Protein AF-A0A6A6Y765-F1 (afdb_monomer_lite)

Structure (mmCIF, N/CA/C/O backbone):
data_AF-A0A6A6Y765-F1
#
_entry.id   AF-A0A6A6Y765-F1
#
loop_
_atom_site.group_PDB
_atom_site.id
_atom_site.type_symbol
_atom_site.label_atom_id
_atom_site.label_alt_id
_atom_site.label_comp_id
_atom_site.label_asym_id
_atom_site.label_entity_id
_atom_site.label_seq_id
_atom_site.pdbx_PDB_ins_code
_atom_site.Cartn_x
_atom_site.Cartn_y
_atom_site.Cartn_z
_atom_site.occupancy
_atom_site.B_iso_or_equiv
_atom_site.auth_seq_id
_atom_site.auth_comp_id
_atom_site.auth_asym_id
_atom_site.auth_atom_id
_atom_site.pdbx_PDB_model_num
ATOM 1 N N . MET A 1 1 ? -29.714 5.482 -16.036 1.00 55.66 1 MET A N 1
ATOM 2 C CA . MET A 1 1 ? -29.963 4.355 -15.110 1.00 55.66 1 MET A CA 1
ATOM 3 C C . MET A 1 1 ? -29.401 4.748 -13.754 1.00 55.66 1 MET A C 1
ATOM 5 O O . MET A 1 1 ? -28.259 5.189 -13.716 1.00 55.66 1 MET A O 1
ATOM 9 N N . ALA A 1 2 ? -30.199 4.713 -12.684 1.00 65.38 2 ALA A N 1
ATOM 10 C CA . ALA A 1 2 ? -29.704 5.035 -11.344 1.00 65.38 2 ALA A CA 1
ATOM 11 C C . ALA A 1 2 ? -28.727 3.939 -10.884 1.00 65.38 2 ALA A C 1
ATOM 13 O O . ALA A 1 2 ? -28.991 2.761 -11.116 1.00 65.38 2 ALA A O 1
ATOM 14 N N . SER A 1 3 ? -27.595 4.318 -10.280 1.00 81.06 3 SER A N 1
ATOM 15 C CA . SER A 1 3 ? -26.629 3.347 -9.748 1.00 81.06 3 SER A CA 1
ATOM 16 C C . SER A 1 3 ? -27.311 2.473 -8.682 1.00 81.06 3 SER A C 1
ATOM 18 O O . SER A 1 3 ? -27.893 3.043 -7.754 1.00 81.06 3 SER A O 1
ATOM 20 N N . PRO A 1 4 ? -27.236 1.128 -8.766 1.00 85.25 4 PRO A N 1
ATOM 21 C CA . PRO A 1 4 ? -27.840 0.224 -7.782 1.00 85.25 4 PRO A CA 1
ATOM 22 C C . PRO A 1 4 ? -27.397 0.530 -6.348 1.00 85.25 4 PRO A C 1
ATOM 24 O O . PRO A 1 4 ? -28.205 0.472 -5.428 1.00 85.25 4 PRO A O 1
ATOM 27 N N . LEU A 1 5 ? -26.141 0.957 -6.176 1.00 86.62 5 LEU A N 1
ATOM 28 C CA . LEU A 1 5 ? -25.572 1.350 -4.886 1.00 86.62 5 LEU A CA 1
ATOM 29 C C . LEU A 1 5 ? -26.326 2.531 -4.253 1.00 86.62 5 LEU A C 1
ATOM 31 O O . LEU A 1 5 ? -26.510 2.567 -3.044 1.00 86.62 5 LEU A O 1
ATOM 35 N N . LEU A 1 6 ? -26.815 3.482 -5.056 1.00 87.94 6 LEU A N 1
ATOM 36 C CA . LEU A 1 6 ? -27.536 4.666 -4.567 1.00 87.94 6 LEU A CA 1
ATOM 37 C C . LEU A 1 6 ? -28.998 4.390 -4.205 1.00 87.94 6 LEU A C 1
ATOM 39 O O . LEU A 1 6 ? -29.617 5.219 -3.533 1.00 87.94 6 LEU A O 1
ATOM 43 N N . ALA A 1 7 ? -29.544 3.261 -4.658 1.00 90.94 7 ALA A N 1
ATOM 44 C CA . ALA A 1 7 ? -30.884 2.809 -4.303 1.00 90.94 7 ALA A CA 1
ATOM 45 C C . ALA A 1 7 ? -30.918 2.075 -2.951 1.00 90.94 7 ALA A C 1
ATOM 47 O O . ALA A 1 7 ? -31.997 1.885 -2.395 1.00 90.94 7 ALA A O 1
ATOM 48 N N . LEU A 1 8 ? -29.757 1.682 -2.415 1.00 91.38 8 LEU A N 1
ATOM 49 C CA . LEU A 1 8 ? -29.659 1.022 -1.117 1.00 91.38 8 LEU A CA 1
ATOM 50 C C . LEU A 1 8 ? -29.952 1.997 0.038 1.00 91.38 8 LEU A C 1
ATOM 52 O O . LEU A 1 8 ? -29.666 3.195 -0.090 1.00 91.38 8 LEU A O 1
ATOM 56 N N . PRO A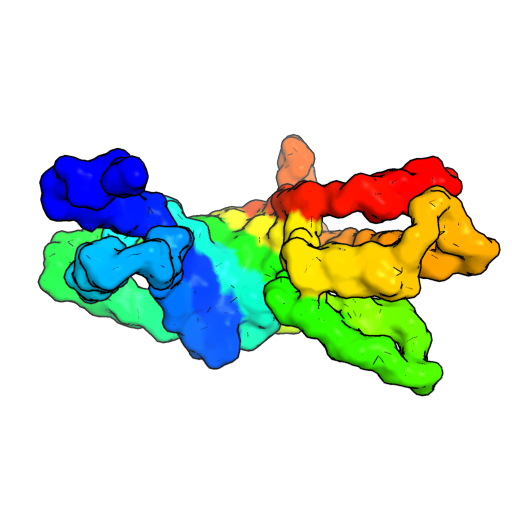 1 9 ? -30.460 1.500 1.183 1.00 93.75 9 PRO A N 1
ATOM 57 C CA . PRO A 1 9 ? -30.538 2.261 2.432 1.00 93.75 9 PRO A CA 1
ATOM 58 C C . PRO A 1 9 ? -29.176 2.824 2.855 1.00 93.75 9 PRO A C 1
ATOM 60 O O . PRO A 1 9 ? -28.133 2.295 2.466 1.00 93.75 9 PRO A O 1
ATOM 63 N N . ALA A 1 10 ? -29.175 3.923 3.615 1.00 88.25 10 ALA A N 1
ATOM 64 C CA . ALA A 1 10 ? -27.936 4.608 3.996 1.00 88.25 10 ALA A CA 1
ATOM 65 C C . ALA A 1 10 ? -27.009 3.705 4.806 1.00 88.25 10 ALA A C 1
ATOM 67 O O . ALA A 1 10 ? -25.824 3.629 4.512 1.00 88.25 10 ALA A O 1
ATOM 68 N N . GLU A 1 11 ? -27.589 2.934 5.712 1.00 89.75 11 GLU A N 1
ATOM 69 C CA . GLU A 1 11 ? -26.924 1.984 6.591 1.00 89.75 11 GLU A CA 1
ATOM 70 C C . GLU A 1 11 ? -26.137 0.945 5.780 1.00 89.75 11 GLU A C 1
ATOM 72 O O . GLU A 1 11 ? -24.964 0.693 6.041 1.00 89.75 11 GLU A O 1
ATOM 77 N N . ILE A 1 12 ? -26.749 0.406 4.719 1.00 92.50 12 ILE A N 1
ATOM 78 C CA . ILE A 1 12 ? -26.101 -0.577 3.842 1.00 92.50 12 ILE A CA 1
ATOM 79 C C . ILE A 1 12 ? -24.986 0.073 3.018 1.00 92.50 12 ILE A C 1
ATOM 81 O O . ILE A 1 12 ? -23.921 -0.518 2.850 1.00 92.50 12 ILE A O 1
ATOM 85 N N . ARG A 1 13 ? -25.188 1.300 2.513 1.00 90.12 13 ARG A N 1
ATOM 86 C CA . ARG A 1 13 ? -24.127 2.020 1.784 1.00 90.12 13 ARG A CA 1
ATOM 87 C C . ARG A 1 13 ? -22.930 2.297 2.687 1.00 90.12 13 ARG A C 1
ATOM 89 O O . ARG A 1 13 ? -21.802 2.074 2.265 1.00 90.12 13 ARG A O 1
ATOM 96 N N . GLN A 1 14 ? -23.179 2.748 3.912 1.00 88.94 14 GLN A N 1
ATOM 97 C CA . GLN A 1 14 ? -22.153 3.026 4.910 1.00 88.94 14 GLN A CA 1
ATOM 98 C C . GLN A 1 14 ? -21.388 1.758 5.303 1.00 88.94 14 GLN A C 1
ATOM 100 O O . GLN A 1 14 ? -20.165 1.803 5.387 1.00 88.94 14 GLN A O 1
ATOM 105 N N . GLN A 1 15 ? -22.072 0.618 5.448 1.00 89.19 15 GLN A N 1
ATOM 106 C CA . GLN A 1 15 ? -21.416 -0.671 5.679 1.00 89.19 15 GLN A CA 1
ATOM 107 C C . GLN A 1 15 ? -20.504 -1.068 4.507 1.00 89.19 15 GLN A C 1
ATOM 109 O O . GLN A 1 15 ? -19.343 -1.404 4.721 1.00 89.19 15 GLN A O 1
ATOM 114 N N . ILE A 1 16 ? -20.986 -0.959 3.264 1.00 90.62 16 ILE A N 1
ATOM 115 C CA . ILE A 1 16 ? -20.153 -1.218 2.078 1.00 90.62 16 ILE A CA 1
ATOM 116 C C . ILE A 1 16 ? -18.943 -0.275 2.067 1.00 90.62 16 ILE A C 1
ATOM 118 O O . ILE A 1 16 ? -17.823 -0.699 1.807 1.00 90.62 16 ILE A O 1
ATOM 122 N N . ILE A 1 17 ? -19.144 1.007 2.380 1.00 90.75 17 ILE A N 1
ATOM 123 C CA . ILE A 1 17 ? -18.057 1.986 2.457 1.00 90.75 17 ILE A CA 1
ATOM 124 C C . ILE A 1 17 ? -17.023 1.574 3.514 1.00 90.75 17 ILE A C 1
ATOM 126 O O . ILE A 1 17 ? -15.839 1.537 3.176 1.00 90.75 17 ILE A O 1
ATOM 130 N N . CYS A 1 18 ? -17.447 1.202 4.731 1.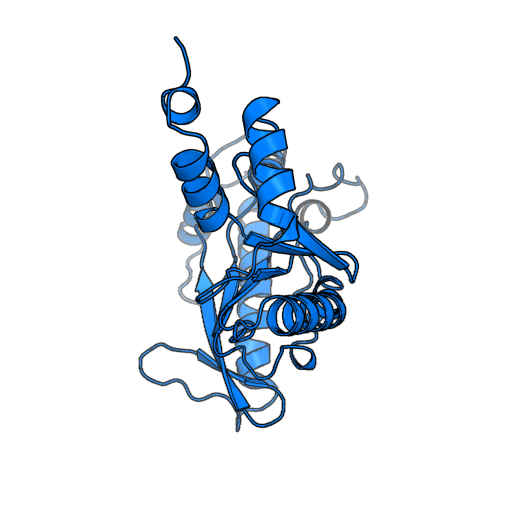00 89.00 18 CYS A N 1
ATOM 131 C CA . CYS A 1 18 ? -16.571 0.697 5.798 1.00 89.00 18 CYS A CA 1
ATOM 132 C C . CYS A 1 18 ? -15.664 -0.440 5.320 1.00 89.00 18 CYS A C 1
ATOM 134 O O . CYS A 1 18 ? -14.477 -0.452 5.641 1.00 89.00 18 CYS A O 1
ATOM 136 N N . GLU A 1 19 ? -16.231 -1.392 4.576 1.00 89.25 19 GLU A N 1
ATOM 137 C CA . GLU A 1 19 ? -15.539 -2.586 4.077 1.00 89.25 19 GLU A CA 1
ATOM 138 C C . GLU A 1 19 ? -14.587 -2.276 2.910 1.00 89.25 19 GLU A C 1
ATOM 140 O O . GLU A 1 19 ? -13.702 -3.069 2.600 1.00 89.25 19 GLU A O 1
ATOM 145 N N . THR A 1 20 ? -14.743 -1.115 2.268 1.00 92.00 20 THR A N 1
ATOM 146 C CA . THR A 1 20 ? -13.897 -0.678 1.142 1.00 92.00 20 THR A CA 1
ATOM 147 C C . THR A 1 20 ? -12.793 0.294 1.538 1.00 92.00 20 THR A C 1
ATOM 149 O O . THR A 1 20 ? -12.037 0.728 0.666 1.00 92.00 20 THR A O 1
ATOM 152 N N . PHE A 1 21 ? -12.709 0.687 2.810 1.00 94.06 21 PHE A N 1
ATOM 153 C CA . PHE A 1 21 ? -11.658 1.592 3.248 1.00 94.06 21 PHE A CA 1
ATOM 154 C C . PHE A 1 21 ? -10.292 0.911 3.255 1.00 94.06 21 PHE A C 1
ATOM 156 O O . PHE A 1 21 ? -10.122 -0.200 3.752 1.00 94.06 21 PHE A O 1
ATOM 163 N N . HIS A 1 22 ? -9.296 1.642 2.770 1.00 94.19 22 HIS A N 1
ATOM 164 C CA . HIS A 1 22 ? -7.891 1.274 2.861 1.00 94.19 22 HIS A CA 1
ATOM 165 C C . HIS A 1 22 ? -7.068 2.460 3.354 1.00 94.19 22 HIS A C 1
ATOM 167 O O . HIS A 1 22 ? -7.493 3.618 3.278 1.00 94.19 22 HIS A O 1
ATOM 173 N N . VAL A 1 23 ? -5.884 2.175 3.891 1.00 96.88 23 VAL A N 1
ATOM 174 C CA . VAL A 1 23 ? -4.976 3.210 4.390 1.00 96.88 23 VAL A CA 1
ATOM 175 C C . VAL A 1 23 ? -3.819 3.369 3.421 1.00 96.88 23 VAL A C 1
ATOM 177 O O . VAL A 1 23 ? -3.194 2.395 3.011 1.00 96.88 23 VAL A O 1
ATOM 180 N N . GLU A 1 24 ? -3.509 4.611 3.074 1.00 96.62 24 GLU A N 1
ATOM 181 C CA . GLU A 1 24 ? -2.331 4.960 2.291 1.00 96.62 24 GLU A CA 1
ATOM 182 C C . GLU A 1 24 ? -1.375 5.786 3.140 1.00 96.62 24 GLU A C 1
ATOM 184 O O . GLU A 1 24 ? -1.781 6.780 3.747 1.00 96.62 24 GLU A O 1
ATOM 189 N N . LEU A 1 25 ? -0.109 5.379 3.166 1.00 96.88 25 LEU A N 1
ATOM 190 C CA . LEU A 1 25 ? 0.972 6.103 3.816 1.00 96.88 25 LEU A CA 1
ATOM 191 C C . LEU A 1 25 ? 1.850 6.771 2.760 1.00 96.88 25 LEU A C 1
ATOM 193 O O . LEU A 1 25 ? 2.367 6.098 1.866 1.00 96.88 25 LEU A O 1
ATOM 197 N N . MET A 1 26 ? 2.000 8.087 2.863 1.00 94.44 26 MET A N 1
ATOM 198 C CA . MET A 1 26 ? 2.767 8.925 1.934 1.00 94.44 26 MET A CA 1
ATOM 199 C C . MET A 1 26 ? 3.250 10.177 2.656 1.00 94.44 26 MET A C 1
ATOM 201 O O . MET A 1 26 ? 2.560 10.638 3.564 1.00 94.44 26 MET A O 1
ATOM 205 N N . ASP A 1 27 ? 4.394 10.736 2.265 1.00 92.50 27 ASP A N 1
ATOM 206 C CA . ASP A 1 27 ? 4.900 12.020 2.786 1.00 92.50 27 ASP A CA 1
ATOM 207 C C . ASP A 1 27 ? 4.877 12.128 4.330 1.00 92.50 27 ASP A C 1
ATOM 209 O O . ASP A 1 27 ? 4.469 13.144 4.902 1.00 92.50 27 ASP A O 1
ATOM 213 N N . SER A 1 28 ? 5.254 11.054 5.031 1.00 95.00 28 SER A N 1
ATOM 214 C CA . SER A 1 28 ? 5.226 10.967 6.503 1.00 95.00 28 SER A CA 1
ATOM 215 C C . SER A 1 28 ? 3.845 11.161 7.152 1.00 95.00 28 SER A C 1
ATOM 217 O O . SER A 1 28 ? 3.742 11.417 8.353 1.00 95.00 28 SER A O 1
ATOM 219 N N . THR A 1 29 ? 2.768 11.034 6.381 1.00 96.00 29 THR A N 1
ATOM 220 C CA . THR A 1 29 ? 1.382 11.105 6.845 1.00 96.00 29 THR A CA 1
ATOM 221 C C . THR A 1 29 ? 0.593 9.872 6.402 1.00 96.00 29 THR A C 1
ATOM 223 O O . THR A 1 29 ? 1.102 8.998 5.697 1.00 96.00 29 THR A O 1
ATOM 226 N N . TYR A 1 30 ? -0.662 9.788 6.837 1.00 96.69 30 TYR A N 1
ATOM 227 C CA . TYR A 1 30 ? -1.581 8.735 6.437 1.00 96.69 30 TYR A CA 1
ATOM 228 C C . TYR A 1 30 ? -2.896 9.322 5.930 1.00 96.69 30 TYR A C 1
ATOM 230 O O . TYR A 1 30 ? -3.326 10.409 6.325 1.00 96.69 30 TYR A O 1
ATOM 238 N N . ARG A 1 31 ? -3.561 8.585 5.043 1.00 96.06 31 ARG A N 1
ATOM 239 C CA . ARG A 1 31 ? -4.899 8.913 4.548 1.00 96.06 31 ARG A CA 1
ATOM 240 C C . ARG A 1 31 ? -5.751 7.657 4.513 1.00 96.06 31 ARG A C 1
ATOM 242 O O . ARG A 1 31 ? -5.296 6.612 4.067 1.00 96.06 31 ARG A O 1
ATOM 249 N N . VAL A 1 32 ? -7.001 7.783 4.949 1.00 95.62 32 VAL A N 1
ATOM 250 C CA . VAL A 1 32 ? -8.031 6.764 4.721 1.00 95.62 32 VAL A CA 1
ATOM 251 C C . VAL A 1 32 ? -8.690 7.073 3.385 1.00 95.62 32 VAL A C 1
ATOM 253 O O . VAL A 1 32 ? -9.160 8.195 3.179 1.00 95.62 32 VAL A O 1
ATOM 256 N N . GLN A 1 33 ? -8.691 6.107 2.478 1.00 94.69 33 GLN A N 1
ATOM 257 C CA . GLN A 1 33 ? -9.248 6.233 1.136 1.00 94.69 33 GLN A CA 1
ATOM 258 C C . GLN A 1 33 ? -10.347 5.198 0.926 1.00 94.69 33 GLN A C 1
ATOM 260 O O . GLN A 1 33 ? -10.333 4.139 1.541 1.00 94.69 33 GLN A O 1
ATOM 265 N N . SER A 1 34 ? -11.285 5.508 0.031 1.00 93.06 34 SER A N 1
ATOM 266 C CA . SER A 1 34 ? -12.268 4.556 -0.488 1.00 93.06 34 SER A CA 1
ATOM 267 C C . SER A 1 34 ? -12.270 4.636 -2.014 1.00 93.06 34 SER A C 1
ATOM 269 O O . SER A 1 34 ? -12.232 5.746 -2.556 1.00 93.06 34 SER A O 1
ATOM 271 N N . PRO A 1 35 ? -12.391 3.503 -2.729 1.00 91.12 35 PRO A N 1
ATOM 272 C CA . PRO A 1 35 ? -12.585 3.499 -4.179 1.00 91.12 35 PRO A CA 1
ATOM 273 C C . PRO A 1 35 ? -13.910 4.151 -4.607 1.00 91.12 35 PRO A C 1
ATOM 275 O O . PRO A 1 35 ? -14.100 4.439 -5.786 1.00 91.12 35 PRO A O 1
ATOM 278 N N . LEU A 1 36 ? -14.833 4.390 -3.668 1.00 91.00 36 LEU A N 1
ATOM 279 C CA . LEU A 1 36 ? -16.122 5.030 -3.929 1.00 91.00 36 LEU A CA 1
ATOM 280 C C . LEU A 1 36 ? -16.054 6.564 -3.906 1.00 91.00 36 LEU A C 1
ATOM 282 O O . LEU A 1 36 ? -17.034 7.236 -4.251 1.00 91.00 36 LEU A O 1
ATOM 286 N N . ARG A 1 37 ? -14.904 7.123 -3.515 1.00 91.06 37 ARG A N 1
ATOM 287 C CA . ARG A 1 37 ? -14.686 8.564 -3.434 1.00 91.06 37 ARG A CA 1
ATOM 288 C C . ARG A 1 37 ? -14.810 9.223 -4.806 1.00 91.06 37 ARG A C 1
ATOM 290 O O . ARG A 1 37 ? -14.314 8.709 -5.805 1.00 91.06 37 ARG A O 1
ATOM 297 N N . GLY A 1 38 ? -15.476 10.374 -4.865 1.00 89.81 38 GLY A N 1
ATOM 298 C CA . GLY A 1 38 ? -15.642 11.138 -6.105 1.00 89.81 38 GLY A CA 1
ATOM 299 C C . GLY A 1 38 ? -16.644 10.559 -7.114 1.00 89.81 38 GLY A C 1
ATOM 300 O O . GLY A 1 38 ? -16.918 11.217 -8.115 1.00 89.81 38 GLY A O 1
ATOM 301 N N . ILE A 1 39 ? -17.251 9.389 -6.859 1.00 90.19 39 ILE A N 1
ATOM 302 C CA . ILE A 1 39 ? -18.280 8.817 -7.747 1.00 90.19 39 ILE A CA 1
ATOM 303 C C . ILE A 1 39 ? -19.532 9.702 -7.768 1.00 90.19 39 ILE A C 1
ATOM 305 O O . ILE A 1 39 ? -20.079 9.997 -8.831 1.00 90.19 39 ILE A O 1
ATOM 309 N N . CYS A 1 40 ? -20.020 10.121 -6.597 1.00 92.25 40 CYS A N 1
ATOM 310 C CA . CYS A 1 40 ? -21.108 11.091 -6.494 1.00 92.25 40 CYS A CA 1
ATOM 311 C C . CYS A 1 40 ? -21.154 11.752 -5.110 1.00 92.25 40 CYS A C 1
ATOM 313 O O . CYS A 1 40 ? -20.661 11.200 -4.128 1.00 92.25 40 CYS A O 1
ATOM 315 N N . LYS A 1 41 ? -21.833 12.904 -5.018 1.00 93.50 41 LYS A N 1
ATOM 316 C CA . LYS A 1 41 ? -21.950 13.687 -3.774 1.00 93.50 41 LYS A CA 1
ATOM 317 C C . LYS A 1 41 ? -22.546 12.901 -2.604 1.00 93.50 41 LYS A C 1
ATOM 319 O O . LYS A 1 41 ? -22.113 13.092 -1.479 1.00 93.50 41 LYS A O 1
ATOM 324 N N . ARG A 1 42 ? -23.525 12.028 -2.868 1.00 91.88 42 ARG A N 1
ATOM 325 C CA . ARG A 1 42 ? -24.188 11.242 -1.816 1.00 91.88 42 ARG A CA 1
ATOM 326 C C . ARG A 1 42 ? -23.223 10.257 -1.155 1.00 91.88 42 ARG A C 1
ATOM 328 O O . ARG A 1 42 ? -23.172 10.208 0.063 1.00 91.88 42 ARG A O 1
ATOM 335 N N . LEU A 1 43 ? -22.440 9.532 -1.956 1.00 92.25 43 LEU A N 1
ATOM 336 C CA . LEU A 1 43 ? -21.422 8.617 -1.435 1.00 92.25 43 LEU A CA 1
ATOM 337 C C . LEU A 1 43 ? -20.293 9.371 -0.739 1.00 92.25 43 LEU A C 1
ATOM 339 O O . LEU A 1 43 ? -19.796 8.884 0.260 1.00 92.25 43 LEU A O 1
ATOM 343 N N . GLU A 1 44 ? -19.922 10.564 -1.211 1.00 93.56 44 GLU A N 1
ATOM 344 C CA . GLU A 1 44 ? -18.927 11.390 -0.514 1.00 93.56 44 GLU A CA 1
ATOM 345 C C . GLU A 1 44 ? -19.412 11.786 0.891 1.00 93.56 44 GLU A C 1
ATOM 347 O O . GLU A 1 44 ? -18.648 11.717 1.847 1.00 93.56 44 GLU A O 1
ATOM 352 N N . SER A 1 45 ? -20.694 12.146 1.037 1.00 92.44 45 SER A N 1
ATOM 353 C CA . SER A 1 45 ? -21.287 12.407 2.354 1.00 92.44 45 SER A CA 1
ATOM 354 C C . SER A 1 45 ? -21.288 11.162 3.241 1.00 92.44 45 SER A C 1
ATOM 356 O O . SER A 1 45 ? -20.865 11.254 4.389 1.00 92.44 45 SER A O 1
ATOM 358 N N . ASP A 1 46 ? -21.696 10.008 2.700 1.00 92.88 46 ASP A N 1
ATOM 359 C CA . ASP A 1 46 ? -21.662 8.740 3.438 1.00 92.88 46 ASP A CA 1
ATOM 360 C C . ASP A 1 46 ? -20.210 8.381 3.851 1.00 92.88 46 ASP A C 1
ATOM 362 O O . ASP A 1 46 ? -19.971 7.931 4.968 1.00 92.88 46 ASP A O 1
ATOM 366 N N . ILE A 1 47 ? -19.217 8.628 2.983 1.00 95.12 47 ILE A N 1
ATOM 367 C CA . ILE A 1 47 ? -17.789 8.407 3.263 1.00 95.12 47 ILE A CA 1
ATOM 368 C C . ILE A 1 47 ? -17.310 9.274 4.421 1.00 95.12 47 ILE A C 1
ATOM 370 O O . ILE A 1 47 ? -16.680 8.753 5.338 1.00 95.12 47 ILE A O 1
ATOM 374 N N . GLU A 1 48 ? -17.577 10.578 4.394 1.00 94.25 48 GLU A N 1
ATOM 375 C CA . GLU A 1 48 ? -17.098 11.488 5.439 1.00 94.25 48 GLU A CA 1
ATOM 376 C C . GLU A 1 48 ? -17.756 11.200 6.797 1.00 94.25 48 GLU A C 1
ATOM 378 O O . GLU A 1 48 ? -17.081 11.248 7.829 1.00 94.25 48 GLU A O 1
ATOM 383 N N . GLU A 1 49 ? -19.035 10.815 6.801 1.00 92.88 49 GLU A N 1
ATOM 384 C CA . GLU A 1 49 ? -19.742 10.390 8.012 1.00 92.88 49 GLU A CA 1
ATOM 385 C C . GLU A 1 49 ? -19.063 9.169 8.649 1.00 92.88 49 GLU A C 1
ATOM 387 O O . GLU A 1 49 ? -18.644 9.205 9.813 1.00 92.88 49 GLU A O 1
ATOM 392 N N . VAL A 1 50 ? -18.864 8.113 7.859 1.00 93.94 50 VAL A N 1
ATOM 393 C CA . VAL A 1 50 ? -18.287 6.852 8.333 1.00 93.94 50 VAL A CA 1
ATOM 394 C C . VAL A 1 50 ? -16.813 7.009 8.694 1.00 93.94 50 VAL A C 1
ATOM 396 O O . VAL A 1 50 ? -16.361 6.498 9.717 1.00 93.94 50 VAL A O 1
ATOM 399 N N . ARG A 1 51 ? -16.036 7.750 7.901 1.00 94.12 51 ARG A N 1
ATOM 400 C CA . ARG A 1 51 ? -14.585 7.905 8.082 1.00 94.12 51 ARG A CA 1
ATOM 401 C C . ARG A 1 51 ? -14.213 8.447 9.461 1.00 94.12 51 ARG A C 1
ATOM 403 O O . ARG A 1 51 ? -13.145 8.110 9.975 1.00 94.12 51 ARG A O 1
ATOM 410 N N . SER A 1 52 ? -15.048 9.291 10.065 1.00 90.06 52 SER A N 1
ATOM 411 C CA . SER A 1 52 ? -14.785 9.881 11.386 1.00 90.06 52 SER A CA 1
ATOM 412 C C . SER A 1 52 ? -14.821 8.854 12.527 1.00 90.06 52 SER A C 1
ATOM 414 O O . SER A 1 52 ? -14.030 8.945 13.466 1.00 90.06 52 SER A O 1
ATOM 416 N N . SER A 1 53 ? -15.686 7.846 12.409 1.00 90.56 53 SER A N 1
ATOM 417 C CA . SER A 1 53 ? -15.910 6.799 13.410 1.00 90.56 53 SER A CA 1
ATOM 418 C C . SER A 1 53 ? -15.324 5.447 13.005 1.00 90.56 53 SER A C 1
ATOM 420 O O . SER A 1 53 ? -15.299 4.516 13.813 1.00 90.56 53 SER A O 1
ATOM 422 N N . TRP A 1 54 ? -14.824 5.329 11.775 1.00 94.44 54 TRP A N 1
ATOM 423 C CA . TRP A 1 54 ? -14.232 4.101 11.278 1.00 94.44 54 TRP A CA 1
ATOM 424 C C . TRP A 1 54 ? -13.034 3.688 12.132 1.00 94.44 54 TRP A C 1
ATOM 426 O O . TRP A 1 54 ? -12.100 4.465 12.367 1.00 94.44 54 TRP A O 1
ATOM 436 N N . LEU A 1 55 ? -13.113 2.444 12.593 1.00 93.44 55 LEU A N 1
ATOM 437 C CA . LEU A 1 55 ? -12.047 1.689 13.220 1.00 93.44 55 LEU A CA 1
ATOM 438 C C . LEU A 1 55 ? -12.139 0.280 12.630 1.00 93.44 55 LEU A C 1
ATOM 440 O O . LEU A 1 55 ? -13.226 -0.301 12.651 1.00 93.44 55 LEU A O 1
ATOM 444 N N . PRO A 1 56 ? -11.050 -0.258 12.085 1.00 90.06 56 PRO A N 1
ATOM 445 C CA . PRO A 1 56 ? -11.068 -1.561 11.458 1.00 90.06 56 PRO A CA 1
ATOM 446 C C . PRO A 1 56 ? -11.205 -2.662 12.507 1.00 90.06 56 PRO A C 1
ATOM 448 O O . PRO A 1 56 ? -10.511 -2.656 13.525 1.00 90.06 56 PRO A O 1
ATOM 451 N N . GLU A 1 57 ? -12.090 -3.617 12.236 1.00 82.62 57 GLU A N 1
ATOM 452 C CA . GLU A 1 57 ? -12.348 -4.760 13.120 1.00 82.62 57 GLU A CA 1
ATOM 453 C C . GLU A 1 57 ? -11.401 -5.944 12.854 1.00 82.62 57 GLU A C 1
ATOM 455 O O . GLU A 1 57 ? -11.313 -6.862 13.667 1.00 82.62 57 GLU A O 1
ATOM 460 N N . GLY A 1 58 ? -10.654 -5.912 11.746 1.00 80.69 58 GLY A N 1
ATOM 461 C CA . GLY A 1 58 ? -9.721 -6.962 11.340 1.00 80.69 58 GLY A CA 1
ATOM 462 C C . GLY A 1 58 ? -8.447 -6.415 10.699 1.00 80.69 58 GLY A C 1
ATOM 463 O O . GLY A 1 58 ? -8.037 -5.281 10.956 1.00 80.69 58 GLY A O 1
ATOM 464 N N . THR A 1 59 ? -7.817 -7.238 9.861 1.00 78.56 59 THR A N 1
ATOM 465 C CA . THR A 1 59 ? -6.626 -6.866 9.091 1.00 78.56 59 THR A CA 1
ATOM 466 C C . THR A 1 59 ? -6.943 -5.682 8.182 1.00 78.56 59 THR A C 1
ATOM 468 O O . THR A 1 59 ? -7.846 -5.763 7.350 1.00 78.56 59 THR A O 1
ATOM 471 N N . ILE A 1 60 ? -6.193 -4.588 8.322 1.00 85.00 60 ILE A N 1
ATOM 472 C CA . ILE A 1 60 ? -6.232 -3.497 7.348 1.00 85.00 60 ILE A CA 1
ATOM 473 C C . ILE A 1 60 ? -5.153 -3.657 6.299 1.00 85.00 60 ILE A C 1
ATOM 475 O O . ILE A 1 60 ? -4.009 -3.967 6.620 1.00 85.00 60 ILE A O 1
ATOM 479 N N . ASP A 1 61 ? -5.531 -3.376 5.057 1.00 82.44 61 ASP A N 1
ATOM 480 C CA . ASP A 1 61 ? -4.591 -3.177 3.965 1.00 82.44 61 ASP A CA 1
ATOM 481 C C . ASP A 1 61 ? -3.996 -1.766 4.086 1.00 82.44 61 ASP A C 1
ATOM 483 O O . ASP A 1 61 ? -4.682 -0.755 3.876 1.00 82.44 61 ASP A O 1
ATOM 487 N N . VAL A 1 62 ? -2.727 -1.699 4.496 1.00 95.50 62 VAL A N 1
ATOM 488 C CA . VAL A 1 62 ? -1.954 -0.454 4.559 1.00 95.50 62 VAL A CA 1
ATOM 489 C C . VAL A 1 62 ? -0.977 -0.424 3.397 1.00 95.50 62 VAL A C 1
ATOM 491 O O . VAL A 1 62 ? -0.037 -1.209 3.352 1.00 95.50 62 VAL A O 1
ATOM 494 N N . SER A 1 63 ? -1.153 0.522 2.480 1.00 95.56 63 SER A N 1
ATOM 495 C CA . SER A 1 63 ? -0.268 0.711 1.334 1.00 95.56 63 SER A CA 1
ATOM 496 C C . SER A 1 63 ? 0.712 1.855 1.582 1.00 95.56 63 SER A C 1
ATOM 498 O O . SER A 1 63 ? 0.307 3.008 1.708 1.00 95.56 63 SER A O 1
ATOM 500 N N . VAL A 1 64 ? 2.008 1.555 1.601 1.00 95.62 64 VAL A N 1
ATOM 501 C CA . VAL A 1 64 ? 3.085 2.546 1.678 1.00 95.62 64 VAL A CA 1
ATOM 502 C C . VAL A 1 64 ? 3.474 2.956 0.263 1.00 95.62 64 VAL A C 1
ATOM 504 O O . VAL A 1 64 ? 4.028 2.162 -0.501 1.00 95.62 64 VAL A O 1
ATOM 507 N N . LYS A 1 65 ? 3.127 4.190 -0.103 1.00 92.94 65 LYS A N 1
ATOM 508 C CA . LYS A 1 65 ? 3.211 4.712 -1.475 1.00 92.94 65 LYS A CA 1
ATOM 509 C C . LYS A 1 65 ? 4.591 5.233 -1.837 1.00 92.94 65 LYS A C 1
ATOM 511 O O . LYS A 1 65 ? 4.964 5.194 -3.004 1.00 92.94 65 LYS A O 1
ATOM 516 N N . ASP A 1 66 ? 5.346 5.690 -0.848 1.00 90.44 66 ASP A N 1
ATOM 517 C CA . ASP A 1 66 ? 6.698 6.210 -1.017 1.00 90.44 66 ASP A CA 1
ATOM 518 C C . ASP A 1 66 ? 7.583 5.856 0.182 1.00 90.44 66 ASP A C 1
ATOM 520 O O . ASP A 1 66 ? 7.104 5.360 1.203 1.00 90.44 66 ASP A O 1
ATOM 524 N N . THR A 1 67 ? 8.884 6.110 0.070 1.00 88.06 67 THR A N 1
ATOM 525 C CA . THR A 1 67 ? 9.867 5.747 1.101 1.00 88.06 67 THR A CA 1
ATOM 526 C C . THR A 1 67 ? 9.661 6.502 2.419 1.00 88.06 67 THR A C 1
ATOM 528 O O . THR A 1 67 ? 10.004 5.987 3.479 1.00 88.06 67 THR A O 1
ATOM 531 N N . TYR A 1 68 ? 9.065 7.698 2.382 1.00 91.56 68 TYR A N 1
ATOM 532 C CA . TYR A 1 68 ? 8.717 8.481 3.571 1.00 91.56 68 TYR A CA 1
ATOM 533 C C . TYR A 1 68 ? 7.393 8.033 4.203 1.00 91.56 68 TYR A C 1
ATOM 535 O O . TYR A 1 68 ? 7.122 8.344 5.361 1.00 91.56 68 TYR A O 1
ATOM 543 N N . GLY A 1 69 ? 6.575 7.260 3.490 1.00 93.75 69 GLY A N 1
ATOM 544 C CA . GLY A 1 69 ? 5.323 6.717 3.999 1.00 93.75 69 GLY A CA 1
ATOM 545 C C . GLY A 1 69 ? 5.503 5.889 5.275 1.00 93.75 69 GLY A C 1
ATOM 546 O O . GLY A 1 69 ? 4.613 5.880 6.117 1.00 93.75 69 GLY A O 1
ATOM 547 N N . MET A 1 70 ? 6.667 5.274 5.505 1.00 94.69 70 MET A N 1
ATOM 548 C CA . MET A 1 70 ? 6.937 4.534 6.749 1.00 94.69 70 MET A CA 1
ATOM 549 C C . MET A 1 70 ? 6.765 5.402 8.004 1.00 94.69 70 MET A C 1
ATOM 551 O O . MET A 1 70 ? 6.222 4.943 9.006 1.00 94.69 70 MET A O 1
ATOM 555 N N . TYR A 1 71 ? 7.117 6.689 7.940 1.00 95.19 71 TYR A N 1
ATOM 556 C CA . TYR A 1 71 ? 6.911 7.615 9.057 1.00 95.19 71 TYR A CA 1
ATOM 557 C C . TYR A 1 71 ? 5.422 7.862 9.358 1.00 95.19 71 TYR A C 1
ATOM 559 O O . TYR A 1 71 ? 5.076 8.269 10.467 1.00 95.19 71 TYR A O 1
ATOM 567 N N . GLY A 1 72 ? 4.530 7.575 8.404 1.00 96.19 72 GLY A N 1
ATOM 568 C CA . GLY A 1 72 ? 3.080 7.674 8.553 1.00 96.19 72 GLY A CA 1
ATOM 569 C C . GLY A 1 72 ? 2.469 6.640 9.507 1.00 96.19 72 GLY A C 1
ATOM 570 O O . GLY A 1 72 ? 1.337 6.838 9.949 1.00 96.19 72 GLY A O 1
ATOM 571 N N . PHE A 1 73 ? 3.199 5.582 9.890 1.00 96.12 73 PHE A N 1
ATOM 572 C CA . PHE A 1 73 ? 2.721 4.622 10.893 1.00 96.12 73 PHE A CA 1
ATOM 573 C C . PHE A 1 73 ? 2.518 5.260 12.269 1.00 96.12 73 PHE A C 1
ATOM 575 O O . PHE A 1 73 ? 1.537 4.944 12.936 1.00 96.12 73 PHE A O 1
ATOM 582 N N . VAL A 1 74 ? 3.385 6.193 12.675 1.00 95.19 74 VAL A N 1
ATOM 583 C CA . VAL A 1 74 ? 3.295 6.859 13.985 1.00 95.19 74 VAL A CA 1
ATOM 584 C C . VAL A 1 74 ? 1.982 7.643 14.148 1.00 95.19 74 VAL A C 1
ATOM 586 O O . VAL A 1 74 ? 1.247 7.372 15.102 1.00 95.19 74 VAL A O 1
ATOM 589 N N . PRO A 1 75 ? 1.630 8.596 13.257 1.00 96.62 75 PRO A N 1
ATOM 590 C CA . PRO A 1 75 ? 0.350 9.289 13.364 1.00 96.62 75 PRO A CA 1
ATOM 591 C C . PRO A 1 75 ? -0.845 8.346 13.166 1.00 96.62 75 PRO A C 1
ATOM 593 O O . PRO A 1 75 ? -1.841 8.506 13.866 1.00 96.62 75 PRO A O 1
ATOM 596 N N . LEU A 1 76 ? -0.743 7.338 12.286 1.00 96.12 76 LEU A N 1
ATOM 597 C CA . LEU A 1 76 ? -1.800 6.338 12.101 1.00 96.12 76 LEU A CA 1
ATOM 598 C C . LEU A 1 76 ? -2.112 5.600 13.409 1.00 96.12 76 LEU A C 1
ATOM 600 O O . LEU A 1 76 ? -3.277 5.506 13.796 1.00 96.12 76 LEU A O 1
ATOM 604 N N . GLN A 1 77 ? -1.077 5.091 14.086 1.00 95.31 77 GLN A N 1
ATOM 605 C CA . GLN A 1 77 ? -1.226 4.352 15.337 1.00 95.31 77 GLN A CA 1
ATOM 606 C C . GLN A 1 77 ? -1.887 5.195 16.410 1.00 95.31 77 GLN A C 1
ATOM 608 O O . GLN A 1 77 ? -2.919 4.805 16.954 1.00 95.31 77 GLN A O 1
ATOM 613 N N . ARG A 1 78 ? -1.343 6.389 16.639 1.00 96.25 78 ARG A N 1
ATOM 614 C CA . ARG A 1 78 ? -1.877 7.325 17.623 1.00 96.25 78 ARG A CA 1
ATOM 615 C C . ARG A 1 78 ? -3.358 7.626 17.380 1.00 96.25 78 ARG A C 1
ATOM 617 O O . ARG A 1 78 ? -4.148 7.617 18.324 1.00 96.25 78 ARG A O 1
ATOM 624 N N . ASP A 1 79 ? -3.741 7.898 16.136 1.00 96.06 79 ASP A N 1
ATOM 625 C CA . ASP A 1 79 ? -5.116 8.280 15.819 1.00 96.06 79 ASP A CA 1
ATOM 626 C C . ASP A 1 79 ? -6.091 7.103 15.977 1.00 96.06 79 ASP A C 1
ATOM 628 O O . ASP A 1 79 ? -7.210 7.290 16.463 1.00 96.06 79 ASP A O 1
ATOM 632 N N . PHE A 1 80 ? -5.684 5.882 15.621 1.00 95.75 80 PHE A N 1
ATOM 633 C CA . PHE A 1 80 ? -6.542 4.699 15.731 1.00 95.75 80 PHE A CA 1
ATOM 634 C C . PHE A 1 80 ? -6.637 4.187 17.173 1.00 95.75 80 PHE A C 1
ATOM 636 O O . PHE A 1 80 ? -7.725 3.800 17.599 1.00 95.75 80 PHE A O 1
ATOM 643 N N . GLU A 1 81 ? -5.565 4.266 17.963 1.00 95.56 81 GLU A N 1
ATOM 644 C CA . GLU A 1 81 ? -5.588 3.993 19.409 1.00 95.56 81 GLU A CA 1
ATOM 645 C C . GLU A 1 81 ? -6.508 4.962 20.154 1.00 95.56 81 GLU A C 1
ATOM 647 O O . GLU A 1 81 ? -7.318 4.547 20.992 1.00 95.56 81 GLU A O 1
ATOM 652 N N . LEU A 1 82 ? -6.434 6.253 19.816 1.00 96.25 82 LEU A N 1
ATOM 653 C CA . LEU A 1 82 ? -7.320 7.261 20.387 1.00 96.25 82 LEU A CA 1
ATOM 654 C C . LEU A 1 82 ? -8.782 6.962 20.034 1.00 96.25 82 LEU A C 1
ATOM 656 O O . LEU A 1 82 ? -9.637 6.948 20.917 1.00 96.25 82 LEU A O 1
ATOM 660 N N . ARG A 1 83 ? -9.078 6.654 18.766 1.00 95.38 83 ARG A N 1
ATOM 661 C CA . ARG A 1 83 ? -10.434 6.276 18.325 1.00 95.38 83 ARG A CA 1
ATOM 662 C C . ARG A 1 83 ? -10.947 5.012 19.007 1.00 95.38 83 ARG A C 1
ATOM 664 O O . ARG A 1 83 ? -12.118 4.958 19.388 1.00 95.38 83 ARG A O 1
ATOM 671 N N . ALA A 1 84 ? -10.097 4.003 19.163 1.00 95.56 84 ALA A N 1
ATOM 672 C CA . ALA A 1 84 ? -10.424 2.773 19.873 1.00 95.56 84 ALA A CA 1
ATOM 673 C C . ALA A 1 84 ? -10.827 3.084 21.319 1.00 95.56 84 ALA A C 1
ATOM 675 O O . ALA A 1 84 ? -11.931 2.740 21.743 1.00 95.56 84 ALA A O 1
ATOM 676 N N . THR A 1 85 ? -10.000 3.874 22.008 1.00 96.31 85 THR A N 1
ATOM 677 C CA . THR A 1 85 ? -10.244 4.336 23.379 1.00 96.31 85 THR A CA 1
ATOM 678 C C . THR A 1 85 ? -11.555 5.114 23.493 1.00 96.31 85 THR A C 1
ATOM 680 O O . THR A 1 85 ? -12.397 4.783 24.324 1.00 96.31 85 THR A O 1
ATOM 683 N N . CYS A 1 86 ? -11.777 6.111 22.631 1.00 96.12 86 CYS A N 1
ATOM 684 C CA . CYS A 1 86 ? -12.987 6.936 22.658 1.00 96.12 86 CYS A CA 1
ATOM 685 C C . CYS A 1 86 ? -14.267 6.151 22.340 1.00 96.12 86 CYS A C 1
ATOM 687 O O . CYS A 1 86 ? -15.329 6.496 22.848 1.00 96.12 86 CYS A O 1
ATOM 689 N N . SER A 1 87 ? -14.183 5.113 21.503 1.00 95.31 87 SER A N 1
ATOM 690 C CA . SER A 1 87 ? -15.340 4.285 21.136 1.00 95.31 87 SER A CA 1
ATOM 691 C C . SER A 1 87 ? -15.539 3.059 22.032 1.00 95.31 87 SER A C 1
ATOM 693 O O . SER A 1 87 ? -16.490 2.312 21.821 1.00 95.31 87 SER A O 1
ATOM 695 N N . GLY A 1 88 ? -14.656 2.824 23.010 1.00 95.75 88 GLY A N 1
ATOM 696 C CA . GLY A 1 88 ? -14.679 1.614 23.838 1.00 95.75 88 GLY A CA 1
ATOM 697 C C . GLY A 1 88 ? -14.420 0.322 23.051 1.00 95.75 88 GLY A C 1
ATOM 698 O O . GLY A 1 88 ? -14.728 -0.765 23.538 1.00 95.75 88 GLY A O 1
ATOM 699 N N . ARG A 1 89 ? -13.877 0.422 21.832 1.00 94.31 89 ARG A N 1
ATOM 700 C CA . ARG A 1 89 ? -13.521 -0.721 20.983 1.00 94.31 89 ARG A CA 1
ATOM 701 C C . ARG A 1 89 ? -12.039 -1.042 21.126 1.00 94.31 89 ARG A C 1
ATOM 703 O O . ARG A 1 89 ? -11.238 -0.197 21.513 1.00 94.31 89 ARG A O 1
ATOM 710 N N . LYS A 1 90 ? -11.657 -2.270 20.776 1.00 92.50 90 LYS A N 1
ATOM 711 C CA . LYS A 1 90 ? -10.251 -2.675 20.687 1.00 92.50 90 LYS A CA 1
ATOM 712 C C . LYS A 1 90 ? -9.754 -2.481 19.258 1.00 92.50 90 LYS A C 1
ATOM 714 O O . LYS A 1 90 ? -10.422 -2.906 18.323 1.00 92.50 90 LYS A O 1
ATOM 719 N N . TRP A 1 91 ? -8.568 -1.901 19.102 1.00 93.50 91 TRP A N 1
ATOM 720 C CA . TRP A 1 91 ? -7.847 -1.898 17.832 1.00 93.50 91 TRP A CA 1
ATOM 721 C C . TRP A 1 91 ? -6.734 -2.944 17.865 1.00 93.50 91 TRP A C 1
ATOM 723 O O . TRP A 1 91 ? -5.987 -3.024 18.838 1.00 93.50 91 TRP A O 1
ATOM 733 N N . LEU A 1 92 ? -6.656 -3.776 16.825 1.00 92.56 92 LEU A N 1
ATOM 734 C CA . LEU A 1 92 ? -5.688 -4.877 16.739 1.00 92.56 92 LEU A CA 1
ATOM 735 C C . LEU A 1 92 ? -4.344 -4.459 16.121 1.00 92.56 92 LEU A C 1
ATOM 737 O O . LEU A 1 92 ? -3.427 -5.273 16.064 1.00 92.56 92 LEU A O 1
ATOM 741 N N . GLY A 1 93 ? -4.213 -3.203 15.686 1.00 93.81 93 GLY A N 1
ATOM 742 C CA . GLY A 1 93 ? -3.024 -2.705 14.999 1.00 93.81 93 GLY A CA 1
ATOM 743 C C . GLY A 1 93 ? -3.038 -2.984 13.495 1.00 93.81 93 GLY A C 1
ATOM 744 O O . GLY A 1 93 ? -4.095 -3.174 12.890 1.00 93.81 93 GLY A O 1
ATOM 745 N N . VAL A 1 94 ? -1.851 -2.972 12.887 1.00 95.06 94 VAL A N 1
ATOM 746 C CA . VAL A 1 94 ? -1.645 -3.235 11.456 1.00 95.06 94 VAL A CA 1
ATOM 747 C C . VAL A 1 94 ? -1.029 -4.613 11.313 1.00 95.06 94 VAL A C 1
ATOM 749 O O . VAL A 1 94 ? 0.050 -4.829 11.840 1.00 95.06 94 VAL A O 1
ATOM 752 N N . GLN A 1 95 ? -1.679 -5.525 10.593 1.00 94.12 95 GLN A N 1
ATOM 753 C CA . GLN A 1 95 ? -1.185 -6.899 10.422 1.00 94.12 95 GLN A CA 1
ATOM 754 C C . GLN A 1 95 ? -0.470 -7.118 9.085 1.00 94.12 95 GLN A C 1
ATOM 756 O O . GLN A 1 95 ? 0.524 -7.842 9.031 1.00 94.12 95 GLN A O 1
ATOM 761 N N . GLU A 1 96 ? -0.951 -6.475 8.018 1.00 95.00 96 GLU A N 1
ATOM 762 C CA . GLU A 1 96 ? -0.382 -6.565 6.674 1.00 95.00 96 GLU A CA 1
ATOM 763 C C . GLU A 1 96 ? -0.008 -5.169 6.168 1.00 95.00 96 GLU A C 1
ATOM 765 O O . GLU A 1 96 ? -0.788 -4.221 6.264 1.00 95.00 96 GLU A O 1
ATOM 770 N N . VAL A 1 97 ? 1.200 -5.048 5.620 1.00 95.88 97 VAL A N 1
ATOM 771 C CA . VAL A 1 97 ? 1.693 -3.819 4.994 1.00 95.88 97 VAL A CA 1
ATOM 772 C C . VAL A 1 97 ? 2.088 -4.109 3.559 1.00 95.88 97 VAL A C 1
ATOM 774 O O . VAL A 1 97 ? 2.852 -5.030 3.294 1.00 95.88 97 VAL A O 1
ATOM 777 N N . ARG A 1 98 ? 1.620 -3.288 2.626 1.00 95.50 98 ARG A N 1
ATOM 778 C CA . ARG A 1 98 ? 1.966 -3.350 1.211 1.00 95.50 98 ARG A CA 1
ATOM 779 C C . ARG A 1 98 ? 2.928 -2.226 0.845 1.00 95.50 98 ARG A C 1
ATOM 781 O O . ARG A 1 98 ? 2.539 -1.061 0.845 1.00 95.50 98 ARG A O 1
ATOM 788 N N . LEU A 1 99 ? 4.159 -2.559 0.481 1.00 93.81 99 LEU A N 1
ATOM 789 C CA . LEU A 1 99 ? 5.149 -1.608 -0.027 1.00 93.81 99 LEU A CA 1
ATOM 790 C C . LEU A 1 99 ? 5.037 -1.535 -1.550 1.00 93.81 99 LEU A C 1
ATOM 792 O O . LEU A 1 99 ? 5.192 -2.553 -2.224 1.00 93.81 99 LEU A O 1
ATOM 796 N N . GLN A 1 100 ? 4.760 -0.357 -2.106 1.00 91.31 100 GLN A N 1
ATOM 797 C CA . GLN A 1 100 ? 4.672 -0.209 -3.558 1.00 91.31 100 GLN A CA 1
ATOM 798 C C . GLN A 1 100 ? 6.061 -0.106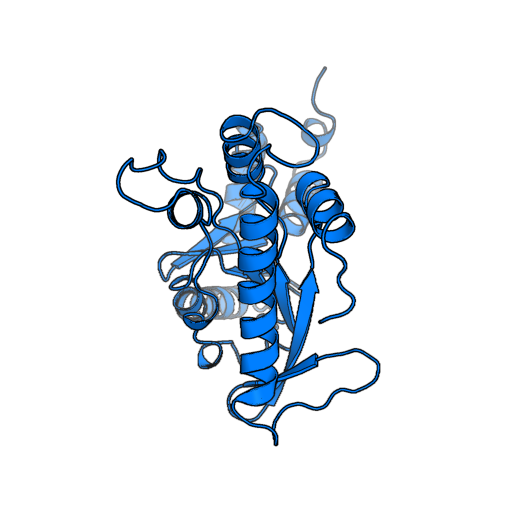 -4.189 1.00 91.31 100 GLN A C 1
ATOM 800 O O . GLN A 1 100 ? 6.834 0.792 -3.862 1.00 91.31 100 GLN A O 1
ATOM 805 N N . CYS A 1 101 ? 6.370 -0.977 -5.153 1.00 88.31 101 CYS A N 1
ATOM 806 C CA . CYS A 1 101 ? 7.586 -0.835 -5.954 1.00 88.31 101 CYS A CA 1
ATOM 807 C C . CYS A 1 101 ? 7.520 0.378 -6.873 1.00 88.31 101 CYS A C 1
ATOM 809 O O . CYS A 1 101 ? 8.512 1.073 -7.053 1.00 88.31 101 CYS A O 1
ATOM 811 N N . TYR A 1 102 ? 6.359 0.624 -7.466 1.00 86.38 102 TYR A N 1
ATOM 812 C CA . TYR A 1 102 ? 6.174 1.640 -8.488 1.00 86.38 102 TYR A CA 1
ATOM 813 C C . TYR A 1 102 ? 5.365 2.811 -7.944 1.00 86.38 102 TYR A C 1
ATOM 815 O O . TYR A 1 102 ? 4.393 2.621 -7.215 1.00 86.38 102 TYR A O 1
ATOM 823 N N . LEU A 1 103 ? 5.757 4.022 -8.326 1.00 83.50 103 LEU A N 1
ATOM 824 C CA . LEU A 1 103 ? 5.052 5.242 -7.946 1.00 83.50 103 LEU A CA 1
ATOM 825 C C . LEU A 1 103 ? 3.848 5.461 -8.879 1.00 83.50 103 LEU A C 1
ATOM 827 O O . LEU A 1 103 ? 3.973 5.314 -10.091 1.00 83.50 103 LEU A O 1
ATOM 831 N N . ASP A 1 104 ? 2.697 5.889 -8.348 1.00 81.56 104 ASP A N 1
ATOM 832 C CA . ASP A 1 104 ? 1.461 6.120 -9.136 1.00 81.56 104 ASP A CA 1
ATOM 833 C C . ASP A 1 104 ? 1.495 7.382 -10.036 1.00 81.56 104 ASP A C 1
ATOM 835 O O . ASP A 1 104 ? 0.497 7.778 -10.651 1.00 81.56 104 ASP A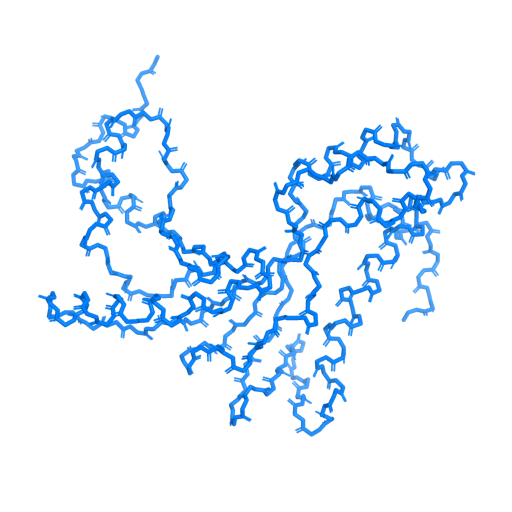 O 1
ATOM 839 N N . ASN A 1 105 ? 2.648 8.041 -10.154 1.00 77.19 105 ASN A N 1
ATOM 840 C CA . ASN A 1 105 ? 2.800 9.172 -11.065 1.00 77.19 105 ASN A CA 1
ATOM 841 C C . ASN A 1 105 ? 3.315 8.704 -12.425 1.00 77.19 105 ASN A C 1
ATOM 843 O O . ASN A 1 105 ? 4.047 7.721 -12.542 1.00 77.19 105 ASN A O 1
ATOM 847 N N . ALA A 1 106 ? 2.951 9.448 -13.469 1.00 70.44 106 ALA A N 1
ATOM 848 C CA . ALA A 1 106 ? 3.611 9.280 -14.752 1.00 70.44 106 ALA A CA 1
ATOM 849 C C . ALA A 1 106 ? 5.114 9.564 -14.574 1.00 70.44 106 ALA A C 1
ATOM 851 O O . ALA A 1 106 ? 5.462 10.523 -13.873 1.00 70.44 106 ALA A O 1
ATOM 852 N N . PRO A 1 107 ? 6.000 8.763 -15.189 1.00 72.00 107 PRO A N 1
ATOM 853 C CA . PRO A 1 107 ? 7.415 9.080 -15.196 1.00 72.00 107 PRO A CA 1
ATOM 854 C C . PRO A 1 107 ? 7.612 10.484 -15.788 1.00 72.00 107 PRO A C 1
ATOM 856 O O . PRO A 1 107 ? 6.842 10.900 -16.664 1.00 72.00 107 PRO A O 1
ATOM 859 N N . PRO A 1 108 ? 8.625 11.236 -15.327 1.00 69.00 108 PRO A N 1
ATOM 860 C CA . PRO A 1 108 ? 8.956 12.507 -15.948 1.00 69.00 108 PRO A CA 1
ATOM 861 C C . PRO A 1 108 ? 9.242 12.294 -17.439 1.00 69.00 108 PRO A C 1
ATOM 863 O O . PRO A 1 108 ? 9.718 11.231 -17.848 1.00 69.00 108 PRO A O 1
ATOM 866 N N . ALA A 1 109 ? 8.971 13.320 -18.252 1.00 64.12 109 ALA A N 1
ATOM 867 C CA . ALA A 1 109 ? 9.329 13.287 -19.665 1.00 64.12 109 ALA A CA 1
ATOM 868 C C . ALA A 1 109 ? 10.809 12.885 -19.808 1.00 64.12 109 ALA A C 1
ATOM 870 O O . ALA A 1 109 ? 11.641 13.355 -19.020 1.00 64.12 109 ALA A O 1
ATOM 871 N N . PRO A 1 110 ? 11.155 12.011 -20.769 1.00 59.28 110 PRO A N 1
ATOM 872 C CA . PRO A 1 110 ? 12.512 11.512 -20.898 1.00 59.28 110 PRO A CA 1
ATOM 873 C C . PRO A 1 110 ? 13.476 12.687 -21.079 1.00 59.28 110 PRO A C 1
ATOM 875 O O . PRO A 1 110 ? 13.449 13.383 -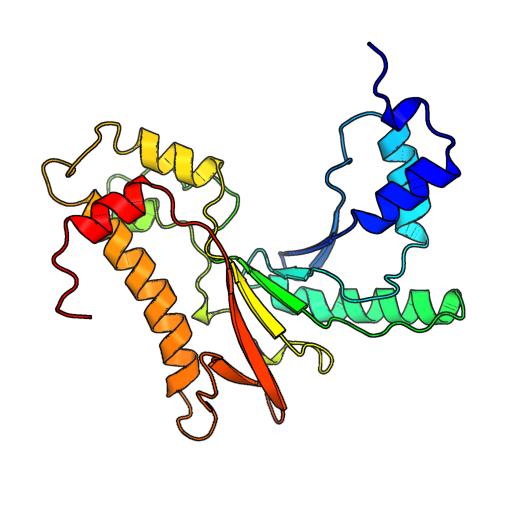22.092 1.00 59.28 110 PRO A O 1
ATOM 878 N N . MET A 1 111 ? 14.334 12.919 -20.085 1.00 53.84 111 MET A N 1
ATOM 879 C CA . MET A 1 111 ? 15.411 13.892 -20.205 1.00 53.84 111 MET A CA 1
ATOM 880 C C . MET A 1 111 ? 16.396 13.413 -21.284 1.00 53.84 111 MET A C 1
ATOM 882 O O . MET A 1 111 ? 16.897 12.293 -21.155 1.00 53.84 111 MET A O 1
ATOM 886 N N . PRO A 1 112 ? 16.733 14.237 -22.298 1.00 51.72 112 PRO A N 1
ATOM 887 C CA . PRO A 1 112 ? 17.611 13.847 -23.409 1.00 51.72 112 PRO A CA 1
ATOM 888 C C . PRO A 1 112 ? 19.003 13.365 -22.977 1.00 51.72 112 PRO A C 1
ATOM 890 O O . PRO A 1 112 ? 19.664 12.626 -23.699 1.00 51.72 112 PRO A O 1
ATOM 893 N N . THR A 1 113 ? 19.460 13.810 -21.805 1.00 52.19 113 THR A N 1
ATOM 894 C CA . THR A 1 113 ? 20.803 13.566 -21.264 1.00 52.19 113 THR A CA 1
ATOM 895 C C . THR A 1 113 ? 20.887 12.348 -20.350 1.00 52.19 113 THR A C 1
ATOM 897 O O . THR A 1 113 ? 21.981 11.847 -20.098 1.00 52.19 113 THR A O 1
ATOM 900 N N . LEU A 1 114 ? 19.755 11.859 -19.841 1.00 53.00 114 LEU A N 1
ATOM 901 C CA . LEU A 1 114 ? 19.720 10.669 -19.003 1.00 53.00 114 LEU A CA 1
ATOM 902 C C . LEU A 1 114 ? 19.406 9.461 -19.872 1.00 53.00 114 LEU A C 1
ATOM 904 O O . LEU A 1 114 ? 18.533 9.509 -20.737 1.00 53.00 114 LEU A O 1
ATOM 908 N N . SER A 1 115 ? 20.103 8.350 -19.618 1.00 59.88 115 SER A N 1
ATOM 909 C CA . SER A 1 115 ? 19.761 7.076 -20.246 1.00 59.88 115 SER A CA 1
ATOM 910 C C . SER A 1 115 ? 18.256 6.850 -20.079 1.00 59.88 115 SER A C 1
ATOM 912 O O . SER A 1 115 ? 17.777 6.929 -18.946 1.00 59.88 115 SER A O 1
ATOM 914 N N . ILE A 1 116 ? 17.532 6.572 -21.168 1.00 56.31 116 ILE A N 1
ATOM 915 C CA . ILE A 1 116 ? 16.068 6.373 -21.174 1.00 56.31 116 ILE A CA 1
ATOM 916 C C . ILE A 1 116 ? 15.633 5.452 -20.014 1.00 56.31 116 ILE A C 1
ATOM 918 O O . ILE A 1 116 ? 14.646 5.720 -19.341 1.00 56.31 116 ILE A O 1
ATOM 922 N N . PHE A 1 117 ? 16.464 4.460 -19.678 1.00 58.12 117 PHE A N 1
ATOM 923 C CA . PHE A 1 117 ? 16.335 3.590 -18.506 1.00 58.12 117 PHE A CA 1
ATOM 924 C C . PHE A 1 117 ? 16.060 4.309 -17.172 1.00 58.12 117 PHE A C 1
ATOM 926 O O . PHE A 1 117 ? 15.159 3.911 -16.443 1.00 58.12 117 PHE A O 1
ATOM 933 N N . ARG A 1 118 ? 16.806 5.372 -16.845 1.00 58.31 118 ARG A N 1
ATOM 934 C CA . ARG A 1 118 ? 16.671 6.108 -15.574 1.00 58.31 118 ARG A CA 1
ATOM 935 C C . ARG A 1 118 ? 15.430 6.993 -15.525 1.00 58.31 118 ARG A C 1
ATOM 937 O O . ARG A 1 118 ? 14.915 7.221 -14.441 1.00 58.31 118 ARG A O 1
ATOM 944 N N . ASN A 1 119 ? 14.959 7.483 -16.671 1.00 56.44 119 ASN A N 1
ATOM 945 C CA . ASN A 1 119 ? 13.778 8.347 -16.716 1.00 56.44 119 ASN A CA 1
ATOM 946 C C . ASN A 1 119 ? 12.478 7.554 -16.544 1.00 56.44 119 ASN A C 1
ATOM 948 O O . ASN A 1 119 ? 11.516 8.072 -15.990 1.00 56.44 119 ASN A O 1
ATOM 952 N N . VAL A 1 120 ? 12.452 6.302 -17.014 1.00 57.53 120 VAL A N 1
ATOM 953 C CA . VAL A 1 120 ? 11.221 5.505 -17.078 1.00 57.53 120 VAL A CA 1
ATOM 954 C C . VAL A 1 120 ? 11.052 4.571 -15.866 1.00 57.53 120 VAL A C 1
ATOM 956 O O . VAL A 1 120 ? 9.924 4.216 -15.511 1.00 57.53 120 VAL A O 1
ATOM 959 N N . MET A 1 121 ? 12.141 4.231 -15.159 1.00 64.56 121 MET A N 1
ATOM 960 C CA . MET A 1 121 ? 12.069 3.543 -13.860 1.00 64.56 121 MET A CA 1
ATOM 961 C C . MET A 1 121 ? 11.682 4.524 -12.747 1.00 64.56 121 MET A C 1
ATOM 963 O O . MET A 1 121 ? 12.480 4.862 -11.874 1.00 64.56 121 MET A O 1
ATOM 967 N N . TYR A 1 122 ? 10.440 4.994 -12.792 1.00 70.75 122 TYR A N 1
ATOM 968 C CA . TYR A 1 122 ? 9.838 5.767 -11.716 1.00 70.75 122 TYR A CA 1
ATOM 969 C C . TYR A 1 122 ? 9.340 4.798 -10.637 1.00 70.75 122 TYR A C 1
ATOM 971 O O . TYR A 1 122 ? 8.197 4.347 -10.640 1.00 70.75 122 TYR A O 1
ATOM 979 N N . GLN A 1 123 ? 10.269 4.373 -9.788 1.00 77.00 123 GLN A N 1
ATOM 980 C CA . GLN A 1 123 ? 10.064 3.357 -8.760 1.00 77.00 123 GLN A CA 1
ATOM 981 C C . GLN A 1 123 ? 10.521 3.891 -7.405 1.00 77.00 123 GLN A C 1
ATOM 983 O O . GLN A 1 123 ? 11.421 4.731 -7.333 1.00 77.00 123 GLN A O 1
ATOM 988 N N . ASN A 1 124 ? 9.938 3.371 -6.332 1.00 81.12 124 ASN A N 1
ATOM 989 C CA . ASN A 1 124 ? 10.491 3.555 -5.005 1.00 81.12 124 ASN A CA 1
ATOM 990 C C . ASN A 1 124 ? 11.848 2.866 -4.926 1.00 81.12 124 ASN A C 1
ATOM 992 O O . ASN A 1 124 ? 12.020 1.731 -5.387 1.00 81.12 124 ASN A O 1
ATOM 996 N N . ASN A 1 125 ? 12.821 3.544 -4.314 1.00 81.94 125 ASN A N 1
ATOM 997 C CA . ASN A 1 125 ? 14.006 2.832 -3.880 1.00 81.94 125 ASN A CA 1
ATOM 998 C C . ASN A 1 125 ? 13.612 2.002 -2.667 1.00 81.94 125 ASN A C 1
ATOM 1000 O O . ASN A 1 125 ? 13.501 2.529 -1.562 1.00 81.94 125 ASN A O 1
ATOM 1004 N N . LEU A 1 126 ? 13.377 0.716 -2.897 1.00 81.50 126 LEU A N 1
ATOM 1005 C CA . LEU A 1 126 ? 12.939 -0.178 -1.848 1.00 81.50 126 LEU A CA 1
ATOM 1006 C C . LEU A 1 126 ? 13.931 -0.170 -0.666 1.00 81.50 126 LEU A C 1
ATOM 1008 O O . LEU A 1 126 ? 13.493 -0.232 0.480 1.00 81.50 126 LEU A O 1
ATOM 1012 N N . ASP A 1 127 ? 15.241 0.007 -0.915 1.00 79.69 127 ASP A N 1
ATOM 1013 C CA . ASP A 1 127 ? 16.295 0.092 0.120 1.00 79.69 127 ASP A CA 1
ATOM 1014 C C . ASP A 1 127 ? 16.099 1.247 1.111 1.00 79.69 127 ASP A C 1
ATOM 1016 O O . ASP A 1 127 ? 16.720 1.266 2.172 1.00 79.69 127 ASP A O 1
ATOM 1020 N N . HIS A 1 128 ? 15.271 2.233 0.766 1.00 85.88 128 HIS A N 1
ATOM 1021 C CA . HIS A 1 128 ? 14.959 3.364 1.634 1.00 85.88 128 HIS A CA 1
ATOM 1022 C C . HIS A 1 128 ? 13.727 3.119 2.513 1.00 85.88 128 HIS A C 1
ATOM 1024 O O . HIS A 1 128 ? 13.412 3.968 3.345 1.00 85.88 128 HIS A O 1
ATOM 1030 N N . TYR A 1 129 ? 13.018 1.997 2.349 1.00 87.25 129 TYR A N 1
ATOM 1031 C CA . TYR A 1 129 ? 12.008 1.601 3.321 1.00 87.25 129 TYR A CA 1
ATOM 1032 C C . TYR A 1 129 ? 12.695 1.186 4.618 1.00 87.25 129 TYR A C 1
ATOM 1034 O O . TYR A 1 129 ? 13.279 0.107 4.724 1.00 87.25 129 TYR A O 1
ATOM 1042 N N . ASP A 1 130 ? 12.593 2.042 5.630 1.00 88.31 130 ASP A N 1
ATOM 1043 C CA . ASP A 1 130 ? 13.045 1.715 6.973 1.00 88.31 130 ASP A CA 1
ATOM 1044 C C . ASP A 1 130 ? 12.052 0.751 7.638 1.00 88.31 130 ASP A C 1
ATOM 1046 O O . ASP A 1 130 ? 11.142 1.147 8.366 1.00 88.31 130 ASP A O 1
ATOM 1050 N N . ILE A 1 131 ? 12.204 -0.546 7.355 1.00 87.75 131 ILE A N 1
ATOM 1051 C CA . ILE A 1 131 ? 11.317 -1.582 7.898 1.00 87.75 131 ILE A CA 1
ATOM 1052 C C . ILE A 1 131 ? 11.398 -1.700 9.424 1.00 87.75 131 ILE A C 1
ATOM 1054 O O . ILE A 1 131 ? 10.512 -2.305 10.021 1.00 87.75 131 ILE A O 1
ATOM 1058 N N . SER A 1 132 ? 12.411 -1.106 10.070 1.00 87.12 132 SER A N 1
ATOM 1059 C CA . SER A 1 132 ? 12.463 -1.027 11.534 1.00 87.12 132 SER A CA 1
ATOM 1060 C C . SER A 1 132 ? 11.345 -0.152 12.113 1.00 87.12 132 SER A C 1
ATOM 1062 O O . SER A 1 132 ? 10.995 -0.305 13.279 1.00 87.12 132 SER A O 1
ATOM 1064 N N . MET A 1 133 ? 10.724 0.700 11.286 1.00 90.56 133 MET A N 1
ATOM 1065 C CA . MET A 1 133 ? 9.565 1.516 11.656 1.00 90.56 133 MET A CA 1
ATOM 1066 C C . MET A 1 133 ? 8.229 0.766 11.595 1.00 90.56 133 MET A C 1
ATOM 1068 O O . MET A 1 133 ? 7.188 1.352 11.895 1.00 90.56 133 MET A O 1
ATOM 1072 N N . LEU A 1 134 ? 8.216 -0.502 11.171 1.00 93.69 134 LEU A N 1
ATOM 1073 C CA . LEU A 1 134 ? 6.982 -1.280 11.137 1.00 93.69 134 LEU A CA 1
ATOM 1074 C C . LEU A 1 134 ? 6.440 -1.483 12.561 1.00 93.69 134 LEU A C 1
ATOM 1076 O O . LEU A 1 134 ? 7.187 -1.934 13.432 1.00 93.69 134 LEU A O 1
ATOM 1080 N N . PRO A 1 135 ? 5.133 -1.254 12.794 1.00 94.50 135 PRO A N 1
ATOM 1081 C CA . PRO A 1 135 ? 4.481 -1.619 14.045 1.00 94.50 135 PRO A CA 1
ATOM 1082 C C . PRO A 1 135 ? 4.765 -3.063 14.459 1.00 94.50 135 PRO A C 1
ATOM 1084 O O . PRO A 1 135 ? 4.835 -3.950 13.609 1.00 94.50 135 PRO A O 1
ATOM 1087 N N . GLU A 1 136 ? 4.840 -3.329 15.765 1.00 94.25 136 GLU A N 1
ATOM 1088 C CA . GLU A 1 136 ? 5.053 -4.685 16.302 1.00 94.25 136 GLU A CA 1
ATOM 1089 C C . GLU A 1 136 ? 3.981 -5.690 15.856 1.00 94.25 136 GLU A C 1
ATOM 1091 O O . GLU A 1 136 ? 4.248 -6.885 15.758 1.00 94.25 136 GLU A O 1
ATOM 1096 N N . THR A 1 137 ? 2.787 -5.191 15.533 1.00 94.38 137 THR A N 1
ATOM 1097 C CA . THR A 1 137 ? 1.637 -5.975 15.069 1.00 94.38 137 THR A CA 1
ATOM 1098 C C . THR A 1 137 ? 1.747 -6.453 13.619 1.00 94.38 137 THR A C 1
ATOM 1100 O O . THR A 1 137 ? 0.969 -7.317 13.221 1.00 94.38 137 THR A O 1
ATOM 1103 N N . VAL A 1 138 ? 2.701 -5.940 12.824 1.00 95.06 138 VAL A N 1
ATOM 1104 C CA . VAL A 1 138 ? 2.816 -6.279 11.393 1.00 95.06 138 VAL A CA 1
ATOM 1105 C C . VAL A 1 138 ? 3.449 -7.646 11.218 1.00 95.06 138 VAL A C 1
ATOM 1107 O O . VAL A 1 138 ? 4.664 -7.775 11.301 1.00 95.06 138 VAL A O 1
ATOM 1110 N N . GLU A 1 139 ? 2.665 -8.663 10.911 1.00 94.44 139 GLU A N 1
ATOM 1111 C CA . GLU A 1 139 ? 3.155 -10.030 10.699 1.00 94.44 139 GLU A CA 1
ATOM 1112 C C . GLU A 1 139 ? 3.595 -10.279 9.252 1.00 94.44 139 GLU A C 1
ATOM 1114 O O . GLU A 1 139 ? 4.374 -11.199 8.983 1.00 94.44 139 GLU A O 1
ATOM 1119 N N . LYS A 1 140 ? 3.126 -9.446 8.316 1.00 93.56 140 LYS A N 1
ATOM 1120 C CA . LYS A 1 140 ? 3.308 -9.650 6.882 1.00 93.56 140 LYS A CA 1
ATOM 1121 C C . LYS A 1 140 ? 3.605 -8.351 6.135 1.00 93.56 140 LYS A C 1
ATOM 1123 O O . LYS A 1 140 ? 2.896 -7.357 6.276 1.00 93.56 140 LYS A O 1
ATOM 1128 N N . VAL A 1 141 ? 4.614 -8.399 5.272 1.00 93.00 141 VAL A N 1
ATOM 1129 C CA . VAL A 1 141 ? 4.967 -7.356 4.309 1.00 93.00 141 VAL A CA 1
ATOM 1130 C C . VAL A 1 141 ? 4.810 -7.906 2.897 1.00 93.00 141 VAL A C 1
ATOM 1132 O O . VAL A 1 141 ? 5.386 -8.931 2.543 1.00 93.00 141 VAL A O 1
ATOM 1135 N N . VAL A 1 142 ? 4.040 -7.203 2.076 1.00 92.94 142 VAL A N 1
ATOM 1136 C CA . VAL A 1 142 ? 3.821 -7.503 0.664 1.00 92.94 142 VAL A CA 1
ATOM 1137 C C . VAL A 1 142 ? 4.545 -6.466 -0.175 1.00 92.94 142 VAL A C 1
ATOM 1139 O O . VAL A 1 142 ? 4.233 -5.281 -0.118 1.00 92.94 142 VAL A O 1
ATOM 1142 N N . ILE A 1 143 ? 5.480 -6.907 -1.000 1.00 90.38 143 ILE A N 1
ATOM 1143 C CA . ILE A 1 143 ? 6.103 -6.086 -2.030 1.00 90.38 143 ILE A CA 1
ATOM 1144 C C . ILE A 1 143 ? 5.186 -6.097 -3.254 1.00 90.38 143 ILE A C 1
ATOM 1146 O O . ILE A 1 143 ? 5.074 -7.110 -3.948 1.00 90.38 143 ILE A O 1
ATOM 1150 N N . ASP A 1 144 ? 4.493 -4.986 -3.495 1.00 91.00 144 ASP A N 1
ATOM 1151 C CA . ASP A 1 144 ? 3.589 -4.826 -4.630 1.00 91.00 144 ASP A CA 1
ATOM 1152 C C . ASP A 1 144 ? 4.353 -4.390 -5.877 1.00 91.00 144 ASP A C 1
ATOM 1154 O O . ASP A 1 144 ? 4.764 -3.240 -6.044 1.00 91.00 144 ASP A O 1
ATOM 1158 N N . THR A 1 145 ? 4.516 -5.361 -6.763 1.00 87.00 145 THR A N 1
ATOM 1159 C CA . THR A 1 145 ? 5.161 -5.255 -8.069 1.00 87.00 145 THR A CA 1
ATOM 1160 C C . THR A 1 145 ? 4.168 -4.907 -9.182 1.00 87.00 145 THR A C 1
ATOM 1162 O O . THR A 1 145 ? 4.516 -4.965 -10.362 1.00 87.00 145 THR A O 1
ATOM 1165 N N . THR A 1 146 ? 2.925 -4.543 -8.851 1.00 88.12 146 THR A N 1
ATOM 1166 C CA . THR A 1 146 ? 1.941 -4.097 -9.841 1.00 88.12 146 THR A CA 1
ATOM 1167 C C . THR A 1 146 ? 2.328 -2.729 -10.383 1.00 88.12 146 THR A C 1
ATOM 1169 O O . THR A 1 146 ? 2.434 -1.755 -9.640 1.00 88.12 146 THR A O 1
ATOM 1172 N N . MET A 1 147 ? 2.508 -2.638 -11.698 1.00 85.75 147 MET A N 1
ATOM 1173 C CA . MET A 1 147 ? 2.805 -1.370 -12.356 1.00 85.75 147 MET A CA 1
ATOM 1174 C C . MET A 1 147 ? 1.537 -0.509 -12.503 1.00 85.75 147 MET A C 1
ATOM 1176 O O . MET A 1 147 ? 0.547 -0.984 -13.070 1.00 85.75 147 MET A O 1
ATOM 1180 N N . PRO A 1 148 ? 1.547 0.761 -12.0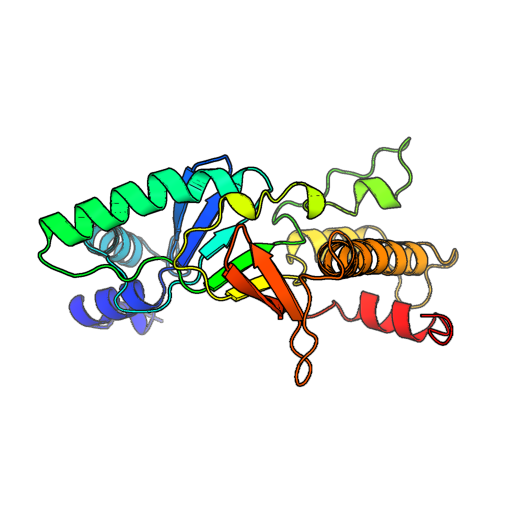57 1.00 87.12 148 PRO A N 1
ATOM 1181 C CA . PRO A 1 148 ? 0.426 1.671 -12.221 1.00 87.12 148 PRO A CA 1
ATOM 1182 C C . PRO A 1 148 ? 0.084 1.910 -13.698 1.00 87.12 148 PRO A C 1
ATOM 1184 O O . PRO A 1 148 ? 0.995 2.069 -14.519 1.00 87.12 148 PRO A O 1
ATOM 1187 N N . PRO A 1 149 ? -1.209 2.031 -14.063 1.00 86.56 149 PRO A N 1
ATOM 1188 C CA . PRO A 1 149 ? -1.624 2.212 -15.455 1.00 86.56 149 PRO A CA 1
ATOM 1189 C C . PRO A 1 149 ? -0.988 3.422 -16.146 1.00 86.56 149 PRO A C 1
ATOM 1191 O O . PRO A 1 149 ? -0.677 3.359 -17.331 1.00 86.56 149 PRO A O 1
ATOM 1194 N N . LYS A 1 150 ? -0.767 4.525 -15.415 1.00 85.00 150 LYS A N 1
ATOM 1195 C CA . LYS A 1 150 ? -0.128 5.733 -15.963 1.00 85.00 150 LYS A CA 1
ATOM 1196 C C . LYS A 1 150 ? 1.323 5.477 -16.367 1.00 85.00 150 LYS A C 1
ATOM 1198 O O . LYS A 1 150 ? 1.747 5.936 -17.423 1.00 85.00 150 LYS A O 1
ATOM 1203 N N . GLN A 1 151 ? 2.066 4.742 -15.542 1.00 80.69 151 GLN A N 1
ATOM 1204 C CA . GLN A 1 151 ? 3.452 4.390 -15.829 1.00 80.69 151 GLN A CA 1
ATOM 1205 C C . GLN A 1 151 ? 3.535 3.364 -16.955 1.00 80.69 151 GLN A C 1
ATOM 1207 O O . GLN A 1 151 ? 4.340 3.539 -17.867 1.00 80.69 151 GLN A O 1
ATOM 1212 N N . LEU A 1 152 ? 2.667 2.347 -16.933 1.00 81.81 152 LEU A N 1
ATOM 1213 C CA . LEU A 1 152 ? 2.586 1.360 -18.005 1.00 81.81 152 LEU A CA 1
ATOM 1214 C C . LEU A 1 152 ? 2.297 2.033 -19.350 1.00 81.81 152 LEU A C 1
ATOM 1216 O O . LEU A 1 152 ? 3.024 1.810 -20.312 1.00 81.81 152 LEU A O 1
ATOM 1220 N N . LYS A 1 153 ? 1.307 2.930 -19.389 1.00 82.62 153 LYS A N 1
ATOM 1221 C CA . LYS A 1 153 ? 0.980 3.707 -20.585 1.00 82.62 153 LYS A CA 1
ATOM 1222 C C . LYS A 1 153 ? 2.171 4.539 -21.069 1.00 82.62 153 LYS A C 1
ATOM 1224 O O . LYS A 1 153 ? 2.472 4.523 -22.253 1.00 82.62 153 LYS A O 1
ATOM 1229 N N . ALA A 1 154 ? 2.874 5.227 -20.168 1.00 79.00 154 ALA A N 1
ATOM 1230 C CA . ALA A 1 154 ? 4.047 6.019 -20.538 1.00 79.00 154 ALA A CA 1
ATOM 1231 C C . ALA A 1 154 ? 5.197 5.155 -21.094 1.00 79.00 154 ALA A C 1
ATOM 1233 O O . ALA A 1 154 ? 5.884 5.571 -22.023 1.00 79.00 154 ALA A O 1
ATOM 1234 N N . ILE A 1 155 ? 5.396 3.947 -20.555 1.00 75.69 155 ILE A N 1
ATOM 1235 C CA . ILE A 1 155 ? 6.346 2.959 -21.092 1.00 75.69 155 ILE A CA 1
ATOM 1236 C C . ILE A 1 155 ? 5.922 2.517 -22.496 1.00 75.69 155 ILE A C 1
ATOM 1238 O O . ILE A 1 155 ? 6.745 2.495 -23.406 1.00 75.69 155 ILE A O 1
ATOM 1242 N N . GLU A 1 156 ? 4.649 2.177 -22.683 1.00 77.19 156 GLU A N 1
ATOM 1243 C CA . GLU A 1 156 ? 4.108 1.744 -23.976 1.00 77.19 156 GLU A CA 1
ATOM 1244 C C . GLU A 1 156 ? 4.203 2.851 -25.037 1.00 77.19 156 GLU A C 1
ATOM 1246 O O . GLU A 1 156 ? 4.587 2.584 -26.172 1.00 77.19 156 GLU A O 1
ATOM 1251 N N . GLU A 1 157 ? 3.942 4.106 -24.667 1.00 76.94 157 GLU A N 1
ATOM 1252 C CA . GLU A 1 157 ? 4.078 5.270 -25.554 1.00 76.94 157 GLU A CA 1
ATOM 1253 C C . GLU A 1 157 ? 5.542 5.608 -25.875 1.00 76.94 157 GLU A C 1
ATOM 1255 O O . GLU A 1 157 ? 5.834 6.089 -26.969 1.00 76.94 157 GLU A O 1
ATOM 1260 N N . ALA A 1 158 ? 6.475 5.349 -24.952 1.00 72.88 158 ALA A N 1
ATOM 1261 C CA . ALA A 1 158 ? 7.906 5.553 -25.180 1.00 72.88 158 ALA A CA 1
ATOM 1262 C C . ALA A 1 158 ? 8.522 4.501 -26.123 1.00 72.88 158 ALA A C 1
ATOM 1264 O O . ALA A 1 158 ? 9.552 4.766 -26.748 1.00 72.88 158 ALA A O 1
ATOM 1265 N N . TRP A 1 159 ? 7.896 3.325 -26.239 1.00 69.94 159 TRP A N 1
ATOM 1266 C CA . TRP A 1 159 ? 8.304 2.237 -27.132 1.00 69.94 159 TRP A CA 1
ATOM 1267 C C . TRP A 1 159 ? 7.100 1.666 -27.902 1.00 69.94 159 TRP A C 1
ATOM 1269 O O . TRP A 1 159 ? 6.696 0.531 -27.639 1.00 69.94 159 TRP A O 1
ATOM 1279 N N . PRO A 1 160 ? 6.542 2.411 -28.877 1.00 62.44 160 PRO A N 1
ATOM 1280 C CA . PRO A 1 160 ? 5.276 2.073 -29.535 1.00 62.44 160 PRO A CA 1
ATOM 1281 C C . PRO A 1 160 ? 5.309 0.842 -30.469 1.00 62.44 160 PRO A C 1
ATOM 1283 O O . PRO A 1 160 ? 4.366 0.628 -31.225 1.00 62.44 160 PRO A O 1
ATOM 1286 N N . GLU A 1 161 ? 6.333 -0.016 -30.412 1.00 54.38 161 GLU A N 1
ATOM 1287 C CA . GLU A 1 161 ? 6.454 -1.200 -31.272 1.00 54.38 161 GLU A CA 1
ATOM 1288 C C . GLU A 1 161 ? 6.713 -2.477 -30.462 1.00 54.38 161 GLU A C 1
ATOM 1290 O O . GLU A 1 161 ? 7.697 -2.614 -29.733 1.00 54.38 161 GLU A O 1
ATOM 1295 N N . GLY A 1 162 ? 5.782 -3.424 -30.590 1.00 51.38 162 GLY A N 1
ATOM 1296 C CA . GLY A 1 162 ? 5.829 -4.723 -29.936 1.00 51.38 162 GLY A CA 1
ATOM 1297 C C . GLY A 1 162 ? 6.817 -5.694 -30.585 1.00 51.38 162 GLY A C 1
ATOM 1298 O O . GLY A 1 162 ? 6.917 -5.775 -31.805 1.00 51.38 162 GLY A O 1
ATOM 1299 N N . ARG A 1 163 ? 7.423 -6.511 -29.711 1.00 46.94 163 ARG A N 1
ATOM 1300 C CA . ARG A 1 163 ? 8.427 -7.573 -29.928 1.00 46.94 163 ARG A CA 1
ATOM 1301 C C . ARG A 1 163 ? 9.818 -7.057 -30.264 1.00 46.94 163 ARG A C 1
ATOM 1303 O O . ARG A 1 163 ? 10.066 -6.604 -31.369 1.00 46.94 163 ARG A O 1
ATOM 1310 N N . CYS A 1 164 ? 10.717 -7.224 -29.288 1.00 46.25 164 CYS A N 1
ATOM 1311 C CA . CYS A 1 164 ? 12.134 -6.890 -29.370 1.00 46.25 164 CYS A CA 1
ATOM 1312 C C . CYS A 1 164 ? 12.331 -5.483 -29.934 1.00 46.25 164 CYS A C 1
ATOM 1314 O O . CYS A 1 164 ? 12.608 -5.347 -31.122 1.00 46.25 164 CYS A O 1
ATOM 1316 N N . SER A 1 165 ? 12.218 -4.444 -29.083 1.00 50.81 165 SER A N 1
ATOM 1317 C CA . SER A 1 165 ? 12.696 -3.099 -29.448 1.00 50.81 165 SER A CA 1
ATOM 1318 C C . SER A 1 165 ? 13.991 -3.283 -30.233 1.00 50.81 165 SER A C 1
ATOM 1320 O O . SER A 1 165 ? 14.858 -3.999 -29.724 1.00 50.81 165 SER A O 1
ATOM 1322 N N . ILE A 1 166 ? 14.093 -2.721 -31.435 1.00 48.72 166 ILE A N 1
ATOM 1323 C CA . ILE A 1 166 ? 15.124 -3.037 -32.444 1.00 48.72 166 ILE A CA 1
ATOM 1324 C C . ILE A 1 166 ? 16.572 -2.976 -31.879 1.00 48.72 166 ILE A C 1
ATOM 1326 O O . ILE A 1 166 ? 17.485 -3.584 -32.428 1.00 48.72 166 ILE A O 1
ATOM 1330 N N . ASP A 1 167 ? 16.754 -2.374 -30.695 1.00 58.66 167 ASP A N 1
ATOM 1331 C CA . ASP A 1 167 ? 18.014 -2.216 -29.959 1.00 58.66 167 ASP A CA 1
ATOM 1332 C C . ASP A 1 167 ? 18.145 -3.007 -28.624 1.00 58.66 167 ASP A C 1
ATOM 1334 O O . ASP A 1 167 ? 19.052 -2.736 -27.829 1.00 58.66 167 ASP A O 1
ATOM 1338 N N . GLY A 1 168 ? 17.219 -3.911 -28.274 1.00 66.00 168 GLY A N 1
ATOM 1339 C CA . GLY A 1 168 ? 17.213 -4.637 -26.984 1.00 66.00 168 GLY A CA 1
ATOM 1340 C C . GLY A 1 168 ? 17.074 -3.744 -25.734 1.00 66.00 168 GLY A C 1
ATOM 1341 O O . GLY A 1 168 ? 17.322 -4.178 -24.607 1.00 66.00 168 GLY A O 1
ATOM 1342 N N . ARG A 1 169 ? 16.709 -2.466 -25.903 1.00 70.19 169 ARG A N 1
ATOM 1343 C CA . ARG A 1 169 ? 16.593 -1.490 -24.807 1.00 70.19 169 ARG A CA 1
ATOM 1344 C C . ARG A 1 169 ? 15.407 -1.792 -23.899 1.00 70.19 169 ARG A C 1
ATOM 1346 O O . ARG A 1 169 ? 15.552 -1.698 -22.690 1.00 70.19 169 ARG A O 1
ATOM 1353 N N . GLN A 1 170 ? 14.265 -2.193 -24.450 1.00 68.25 170 GLN A N 1
ATOM 1354 C CA . GLN A 1 170 ? 13.100 -2.538 -23.631 1.00 68.25 170 GLN A CA 1
ATOM 1355 C C . GLN A 1 170 ? 13.369 -3.786 -22.772 1.00 68.25 170 GLN A C 1
ATOM 1357 O O . GLN A 1 170 ? 13.023 -3.825 -21.597 1.00 68.25 170 GLN A O 1
ATOM 1362 N N . GLU A 1 171 ? 14.068 -4.777 -23.325 1.00 70.69 171 GLU A N 1
ATOM 1363 C CA . GLU A 1 171 ? 14.488 -5.975 -22.593 1.00 70.69 171 GLU A CA 1
ATOM 1364 C C . GLU A 1 171 ? 15.456 -5.637 -21.456 1.00 70.69 171 GLU A C 1
ATOM 1366 O O . GLU A 1 171 ? 15.210 -5.985 -20.303 1.00 70.69 171 GLU A O 1
ATOM 1371 N N . LYS A 1 172 ? 16.516 -4.870 -21.744 1.00 74.12 172 LYS A N 1
ATOM 1372 C CA . LYS A 1 172 ? 17.456 -4.391 -20.717 1.00 74.12 172 LYS A CA 1
ATOM 1373 C C . LYS A 1 172 ? 16.763 -3.596 -19.610 1.00 74.12 172 LYS A C 1
ATOM 1375 O O . LYS A 1 172 ? 17.197 -3.671 -18.464 1.00 74.12 172 LYS A O 1
ATOM 1380 N N . PHE A 1 173 ? 15.709 -2.850 -19.942 1.00 75.94 173 PHE A N 1
ATOM 1381 C CA . PHE A 1 173 ? 14.921 -2.087 -18.977 1.00 75.94 173 PHE A CA 1
ATOM 1382 C C . PHE A 1 173 ? 14.206 -3.037 -18.023 1.00 75.94 173 PHE A C 1
ATOM 1384 O O . PHE A 1 173 ? 14.431 -2.970 -16.818 1.00 75.94 173 PHE A O 1
ATOM 1391 N N . TRP A 1 174 ? 13.445 -3.987 -18.567 1.00 75.75 174 TRP A N 1
ATOM 1392 C CA . TRP A 1 174 ? 12.722 -4.967 -17.767 1.00 75.75 174 TRP A CA 1
ATOM 1393 C C . TRP A 1 174 ? 13.643 -5.831 -16.910 1.00 75.75 174 TRP A C 1
ATOM 1395 O O . TRP A 1 174 ? 13.361 -6.042 -15.730 1.00 75.75 174 TRP A O 1
ATOM 1405 N N . LEU A 1 175 ? 14.778 -6.271 -17.461 1.00 74.25 175 LEU A N 1
ATOM 1406 C CA . LEU A 1 175 ? 15.788 -6.999 -16.696 1.00 74.25 175 LEU A CA 1
ATOM 1407 C C . LEU A 1 175 ? 16.357 -6.137 -15.566 1.00 74.25 175 LEU A C 1
ATOM 1409 O O . LEU A 1 175 ? 16.515 -6.639 -14.460 1.00 74.25 175 LEU A O 1
ATOM 1413 N N . ALA A 1 176 ? 16.647 -4.853 -15.799 1.00 75.69 176 ALA A N 1
ATOM 1414 C CA . ALA A 1 176 ? 17.144 -3.959 -14.753 1.00 75.69 176 ALA A CA 1
ATOM 1415 C C . ALA A 1 176 ? 16.119 -3.760 -13.625 1.00 75.69 176 ALA A C 1
ATOM 1417 O O . ALA A 1 176 ? 16.489 -3.825 -12.453 1.00 75.69 176 ALA A O 1
ATOM 1418 N N . THR A 1 177 ? 14.839 -3.585 -13.960 1.00 76.12 177 THR A N 1
ATOM 1419 C CA . THR A 1 177 ? 13.757 -3.465 -12.973 1.00 76.12 177 THR A CA 1
ATOM 1420 C C . THR A 1 177 ? 13.604 -4.741 -12.144 1.00 76.12 177 THR A C 1
ATOM 1422 O O . THR A 1 177 ? 13.535 -4.680 -10.918 1.00 76.12 177 THR A O 1
ATOM 1425 N N . LEU A 1 178 ? 13.648 -5.913 -12.785 1.00 75.56 178 LEU A N 1
ATOM 1426 C CA . LEU A 1 178 ? 13.609 -7.200 -12.085 1.00 75.56 178 LEU A CA 1
ATOM 1427 C C . LEU A 1 178 ? 14.841 -7.421 -11.215 1.00 75.56 178 LEU A C 1
ATOM 1429 O O . LEU A 1 178 ? 14.693 -7.858 -10.079 1.00 75.56 178 LEU A O 1
ATOM 1433 N N . LYS A 1 179 ? 16.043 -7.074 -11.703 1.00 75.19 179 LYS A N 1
ATOM 1434 C CA . LYS A 1 179 ? 17.263 -7.102 -10.883 1.00 75.19 179 LYS A CA 1
ATOM 1435 C C . LYS A 1 179 ? 17.093 -6.231 -9.658 1.00 75.19 179 LYS A C 1
ATOM 1437 O O . LYS A 1 179 ? 17.459 -6.671 -8.586 1.00 75.19 179 LYS A O 1
ATOM 1442 N N . HIS A 1 180 ? 16.533 -5.034 -9.788 1.00 75.12 180 HIS A N 1
ATOM 1443 C CA . HIS A 1 180 ? 16.341 -4.144 -8.650 1.00 75.12 180 HIS A CA 1
ATOM 1444 C C . HIS A 1 180 ? 15.390 -4.742 -7.602 1.00 75.12 180 HIS A C 1
ATOM 1446 O O . HIS A 1 180 ? 15.727 -4.782 -6.423 1.00 75.12 180 HIS A O 1
ATOM 1452 N N . ILE A 1 181 ? 14.242 -5.277 -8.030 1.00 76.62 181 ILE A N 1
ATOM 1453 C CA . ILE A 1 181 ? 13.277 -5.933 -7.133 1.00 76.62 181 ILE A CA 1
ATOM 1454 C C . ILE A 1 181 ? 13.896 -7.184 -6.491 1.00 76.62 181 ILE A C 1
ATOM 1456 O O . ILE A 1 181 ? 13.811 -7.371 -5.281 1.00 76.62 181 ILE A O 1
ATOM 1460 N N . PHE A 1 182 ? 14.561 -8.029 -7.281 1.00 74.50 182 PHE A N 1
ATOM 1461 C CA . PHE A 1 182 ? 15.174 -9.262 -6.794 1.00 74.50 182 PHE A CA 1
ATOM 1462 C C . PHE A 1 182 ? 16.367 -8.996 -5.877 1.00 74.50 182 PHE A C 1
ATOM 1464 O O . PHE A 1 182 ? 16.493 -9.634 -4.837 1.00 74.50 182 PHE A O 1
ATOM 1471 N N . VAL A 1 183 ? 17.240 -8.048 -6.231 1.00 73.19 183 VAL A N 1
ATOM 1472 C CA . VAL A 1 183 ? 18.355 -7.611 -5.382 1.00 73.19 183 VAL A CA 1
ATOM 1473 C C . VAL A 1 183 ? 17.814 -7.066 -4.077 1.00 73.19 183 VAL A C 1
ATOM 1475 O O . VAL A 1 183 ? 18.367 -7.411 -3.051 1.00 73.19 183 VAL A O 1
ATOM 1478 N N . TYR A 1 184 ? 16.720 -6.307 -4.082 1.00 72.81 184 TYR A N 1
ATOM 1479 C CA . TYR A 1 184 ? 16.104 -5.859 -2.840 1.00 72.81 184 TYR A CA 1
ATOM 1480 C C . TYR A 1 184 ? 15.629 -7.032 -1.974 1.00 72.81 184 TYR A C 1
ATOM 1482 O O . TYR A 1 184 ? 16.066 -7.174 -0.833 1.00 72.81 184 TYR A O 1
ATOM 1490 N N . ILE A 1 185 ? 14.798 -7.917 -2.534 1.00 72.12 185 ILE A N 1
ATOM 1491 C CA . ILE A 1 185 ? 14.264 -9.085 -1.815 1.00 72.12 185 ILE A CA 1
ATOM 1492 C C . ILE A 1 185 ? 15.416 -9.937 -1.264 1.00 72.12 185 ILE A C 1
ATOM 1494 O O . ILE A 1 185 ? 15.438 -10.272 -0.083 1.00 72.12 185 ILE A O 1
ATOM 1498 N N . SER A 1 186 ? 16.423 -10.216 -2.094 1.00 69.06 186 SER A N 1
ATOM 1499 C CA . SER A 1 186 ? 17.580 -11.028 -1.713 1.00 69.06 186 SER A CA 1
ATOM 1500 C C . SER A 1 186 ? 18.571 -10.307 -0.797 1.00 69.06 186 SER A C 1
ATOM 1502 O O . SER A 1 186 ? 19.199 -10.963 0.027 1.00 69.06 186 SER A O 1
ATOM 1504 N N . ALA A 1 187 ? 18.733 -8.986 -0.885 1.00 66.50 187 ALA A N 1
ATOM 1505 C CA . ALA A 1 187 ? 19.578 -8.207 0.019 1.00 66.50 187 ALA A CA 1
ATOM 1506 C C . ALA A 1 187 ? 18.978 -8.163 1.422 1.00 66.50 187 ALA A C 1
ATOM 1508 O O . ALA A 1 187 ? 19.729 -8.286 2.387 1.00 66.50 187 ALA A O 1
ATOM 1509 N N . TYR A 1 188 ? 17.651 -8.082 1.542 1.00 64.25 188 TYR A N 1
ATOM 1510 C CA . TYR A 1 188 ? 16.977 -8.297 2.823 1.00 64.25 188 TYR A CA 1
ATOM 1511 C C . TYR A 1 188 ? 17.212 -9.709 3.348 1.00 64.25 188 TYR A C 1
ATOM 1513 O O . TYR A 1 188 ? 17.558 -9.870 4.514 1.00 64.25 188 TYR A O 1
ATOM 1521 N N . SER A 1 189 ? 17.162 -10.719 2.476 1.00 58.47 189 SER A N 1
ATOM 1522 C CA . SER A 1 189 ? 17.487 -12.089 2.876 1.00 58.47 189 SER A CA 1
ATOM 1523 C C . SER A 1 189 ? 18.963 -12.293 3.267 1.00 58.47 189 SER A C 1
ATOM 1525 O O . SER A 1 189 ? 19.267 -13.176 4.068 1.00 58.47 189 SER A O 1
ATOM 1527 N N . ARG A 1 190 ? 19.899 -11.513 2.701 1.00 54.19 190 ARG A N 1
ATOM 1528 C CA . ARG A 1 190 ? 21.358 -11.723 2.823 1.00 54.19 190 ARG A CA 1
ATOM 1529 C C . ARG A 1 190 ? 22.076 -10.798 3.801 1.00 54.19 190 ARG A C 1
ATOM 1531 O O . ARG A 1 190 ? 23.163 -11.168 4.239 1.00 54.19 190 ARG A O 1
ATOM 1538 N N . ARG A 1 191 ? 21.547 -9.607 4.116 1.00 54.19 191 ARG A N 1
ATOM 1539 C CA . ARG A 1 191 ? 22.230 -8.645 5.006 1.00 54.19 191 ARG A CA 1
ATOM 1540 C C . ARG A 1 191 ? 22.468 -9.210 6.407 1.00 54.19 191 ARG A C 1
ATOM 1542 O O . ARG A 1 191 ? 23.448 -8.819 7.027 1.00 54.19 191 ARG A O 1
ATOM 1549 N N . GLU A 1 192 ? 21.678 -10.191 6.841 1.00 52.00 192 GLU A N 1
ATOM 1550 C CA . GLU A 1 192 ? 21.975 -11.019 8.012 1.00 52.00 192 GLU A CA 1
ATOM 1551 C C . GLU A 1 192 ? 21.592 -12.487 7.735 1.00 52.00 192 GLU A C 1
ATOM 1553 O O . GLU A 1 192 ? 20.431 -12.857 7.891 1.00 52.00 192 GLU A O 1
ATOM 1558 N N . PRO A 1 193 ? 22.538 -13.360 7.327 1.00 49.22 193 PRO A N 1
ATOM 1559 C CA . PRO A 1 193 ? 22.250 -14.760 6.982 1.00 49.22 193 PRO A CA 1
ATOM 1560 C C . PRO A 1 193 ? 21.627 -15.572 8.129 1.00 49.22 193 PRO A C 1
ATOM 1562 O O . PRO A 1 193 ? 21.006 -16.601 7.889 1.00 49.22 193 PRO A O 1
ATOM 1565 N N . SER A 1 194 ? 21.780 -15.116 9.377 1.00 51.22 194 SER A N 1
ATOM 1566 C CA . SER A 1 194 ? 21.156 -15.704 10.568 1.00 51.22 194 SER A CA 1
ATOM 1567 C C . SER A 1 194 ? 19.657 -15.411 10.705 1.00 51.22 194 SER A C 1
ATOM 1569 O O . SER A 1 194 ? 19.015 -15.986 11.579 1.00 51.22 194 SER A O 1
ATOM 1571 N N . ASN A 1 195 ? 19.106 -14.515 9.881 1.00 51.47 195 ASN A N 1
ATOM 1572 C CA . ASN A 1 195 ? 17.777 -13.927 10.066 1.00 51.47 195 ASN A CA 1
ATOM 1573 C C . ASN A 1 195 ? 16.761 -14.307 8.987 1.00 51.47 195 ASN A C 1
ATOM 1575 O O . ASN A 1 195 ? 15.630 -13.822 9.028 1.00 51.47 195 ASN A O 1
ATOM 1579 N N . THR A 1 196 ? 17.144 -15.161 8.039 1.00 52.69 196 THR A N 1
ATOM 1580 C CA . THR A 1 196 ? 16.262 -15.586 6.951 1.00 52.69 196 THR A CA 1
ATOM 1581 C C . THR A 1 196 ? 16.104 -17.093 7.007 1.00 52.69 196 THR A C 1
ATOM 1583 O O . THR A 1 196 ? 17.053 -17.841 6.789 1.00 52.69 196 THR A O 1
ATOM 1586 N N . LEU A 1 197 ? 14.893 -17.537 7.335 1.00 56.84 197 LEU A N 1
ATOM 1587 C CA . LEU A 1 197 ? 14.498 -18.937 7.257 1.00 56.84 197 LEU A CA 1
ATOM 1588 C C . LEU A 1 197 ? 13.657 -19.093 5.995 1.00 56.84 197 LEU A C 1
ATOM 1590 O O . LEU A 1 197 ? 12.558 -18.551 5.920 1.00 56.84 197 LEU A O 1
ATOM 1594 N N . GLU A 1 198 ? 14.173 -19.813 5.006 1.00 58.50 198 GLU A N 1
ATOM 1595 C CA . GLU A 1 198 ? 13.344 -20.308 3.910 1.00 58.50 198 GLU A CA 1
ATOM 1596 C C . GLU A 1 198 ? 12.619 -21.554 4.418 1.00 58.50 198 GLU A C 1
ATOM 1598 O O . GLU A 1 198 ? 13.237 -22.586 4.680 1.00 58.50 198 GLU A O 1
ATOM 1603 N N . ASN A 1 199 ? 11.306 -21.450 4.608 1.00 51.50 199 ASN A N 1
ATOM 1604 C CA . ASN A 1 199 ? 10.466 -22.585 4.971 1.00 51.50 199 ASN A CA 1
ATOM 1605 C C . ASN A 1 199 ? 9.283 -22.634 4.003 1.00 51.50 199 ASN A C 1
ATOM 1607 O O . ASN A 1 199 ? 8.571 -21.644 3.859 1.00 51.50 199 ASN A O 1
ATOM 1611 N N . GLU A 1 200 ? 9.096 -23.761 3.313 1.00 56.88 200 GLU A N 1
ATOM 1612 C CA . GLU A 1 200 ? 7.914 -24.028 2.472 1.00 56.88 200 GLU A CA 1
ATOM 1613 C C . GLU A 1 200 ? 7.591 -22.952 1.407 1.00 56.88 200 GLU A C 1
ATOM 1615 O O . GLU A 1 200 ? 6.431 -22.717 1.079 1.00 56.88 200 GLU A O 1
ATOM 1620 N N . GLY A 1 201 ? 8.608 -22.292 0.839 1.00 63.53 201 GLY A N 1
ATOM 1621 C CA . GLY A 1 201 ? 8.422 -21.265 -0.199 1.00 63.53 201 GLY A CA 1
ATOM 1622 C C . GLY A 1 201 ? 8.090 -19.865 0.330 1.00 63.53 201 GLY A C 1
ATOM 1623 O O . GLY A 1 201 ? 7.843 -18.959 -0.465 1.00 63.53 201 GLY A O 1
ATOM 1624 N N . TRP A 1 202 ? 8.121 -19.667 1.648 1.00 72.81 202 TRP A N 1
ATOM 1625 C CA . TRP A 1 202 ? 7.985 -18.359 2.283 1.00 72.81 202 TRP A CA 1
ATOM 1626 C C . TRP A 1 202 ? 9.353 -17.751 2.585 1.00 72.81 202 TRP A C 1
ATOM 1628 O O . TRP A 1 202 ? 10.264 -18.439 3.051 1.00 72.81 202 TRP A O 1
ATOM 1638 N N . ILE A 1 203 ? 9.469 -16.440 2.372 1.00 79.88 203 ILE A N 1
ATOM 1639 C CA . ILE A 1 203 ? 10.626 -15.652 2.793 1.00 79.88 203 ILE A CA 1
ATOM 1640 C C . ILE A 1 203 ? 10.245 -14.957 4.098 1.00 79.88 203 ILE A C 1
ATOM 1642 O O . ILE A 1 203 ? 9.204 -14.309 4.176 1.00 79.88 203 ILE A O 1
ATOM 1646 N N . PHE A 1 204 ? 11.078 -15.071 5.126 1.00 81.00 204 PHE A N 1
ATOM 1647 C CA . PHE A 1 204 ? 10.928 -14.304 6.361 1.00 81.00 204 PHE A CA 1
ATOM 1648 C C . PHE A 1 204 ? 12.095 -13.332 6.508 1.00 81.00 204 PHE A C 1
ATOM 1650 O O . PHE A 1 204 ? 13.231 -13.681 6.200 1.00 81.00 204 PHE A O 1
ATOM 1657 N N . THR A 1 205 ? 11.816 -12.129 7.003 1.00 81.44 205 THR A N 1
ATOM 1658 C CA . THR A 1 205 ? 12.832 -11.135 7.361 1.00 81.44 205 THR A CA 1
ATOM 1659 C C . THR A 1 205 ? 12.729 -10.815 8.843 1.00 81.44 205 THR A C 1
ATOM 1661 O O . THR A 1 205 ? 11.628 -10.642 9.371 1.00 81.44 205 THR A O 1
ATOM 1664 N N . LYS A 1 206 ? 13.867 -10.711 9.528 1.00 82.62 206 LYS A N 1
ATOM 1665 C CA . LYS A 1 206 ? 13.887 -10.212 10.903 1.00 82.62 206 LYS A CA 1
ATOM 1666 C C . LYS A 1 206 ? 13.722 -8.693 10.893 1.00 82.62 206 LYS A C 1
ATOM 1668 O O . LYS A 1 206 ? 14.457 -7.986 10.206 1.00 82.62 206 LYS A O 1
ATOM 1673 N N . VAL A 1 207 ? 12.755 -8.202 11.652 1.00 85.75 207 VAL A N 1
ATOM 1674 C CA . VAL A 1 207 ? 12.562 -6.786 11.973 1.00 85.75 207 VAL A CA 1
ATOM 1675 C C . VAL A 1 207 ? 12.818 -6.664 13.460 1.00 85.75 207 VAL A C 1
ATOM 1677 O O . VAL A 1 207 ? 12.118 -7.317 14.225 1.00 85.75 207 VAL A O 1
ATOM 1680 N N . THR A 1 208 ? 13.836 -5.897 13.856 1.00 84.69 208 THR A N 1
ATOM 1681 C CA . THR A 1 208 ? 14.308 -5.819 15.252 1.00 84.69 208 THR A CA 1
ATOM 1682 C C . THR A 1 208 ? 14.527 -7.214 15.861 1.00 84.69 208 THR A C 1
ATOM 1684 O O . THR A 1 208 ? 15.527 -7.854 15.537 1.00 84.69 208 THR A O 1
ATOM 1687 N N . ASP A 1 209 ? 13.583 -7.718 16.659 1.00 86.62 209 ASP A N 1
ATOM 1688 C CA . ASP A 1 209 ? 13.642 -9.009 17.361 1.00 86.62 209 ASP A CA 1
ATOM 1689 C C . ASP A 1 209 ? 12.558 -10.016 16.938 1.00 86.62 209 ASP A C 1
ATOM 1691 O O . ASP A 1 209 ? 12.423 -11.078 17.545 1.00 86.62 209 ASP A O 1
ATOM 1695 N N . ARG A 1 210 ? 11.795 -9.727 15.879 1.00 88.94 210 ARG A N 1
ATOM 1696 C CA . ARG A 1 210 ? 10.684 -10.572 15.410 1.00 88.94 210 ARG A CA 1
ATOM 1697 C C . ARG A 1 210 ? 10.802 -10.921 13.930 1.00 88.94 210 ARG A C 1
ATOM 1699 O O . ARG A 1 210 ? 11.403 -10.186 13.152 1.00 88.94 210 ARG A O 1
ATOM 1706 N N . MET A 1 211 ? 10.203 -12.042 13.537 1.00 89.19 211 MET A N 1
ATOM 1707 C CA . MET A 1 211 ? 10.145 -12.467 12.137 1.00 89.19 211 MET A CA 1
ATOM 1708 C C . MET A 1 211 ? 8.884 -11.920 11.475 1.00 89.19 211 MET A C 1
ATOM 1710 O O . MET A 1 211 ? 7.789 -12.046 12.019 1.00 89.19 211 MET A O 1
ATOM 1714 N N . VAL A 1 212 ? 9.043 -11.343 10.289 1.00 90.25 212 VAL A N 1
ATOM 1715 C CA . VAL A 1 212 ? 7.957 -10.826 9.454 1.00 90.25 212 VAL A CA 1
ATOM 1716 C C . VAL A 1 212 ? 7.969 -11.578 8.133 1.00 90.25 212 VAL A C 1
ATOM 1718 O O . VAL A 1 212 ? 9.022 -11.739 7.512 1.00 90.25 212 VAL A O 1
ATOM 1721 N N . ARG A 1 213 ? 6.804 -12.063 7.702 1.00 91.19 213 ARG A N 1
ATOM 1722 C CA . ARG A 1 213 ? 6.666 -12.762 6.424 1.00 91.19 213 ARG A CA 1
ATOM 1723 C C . ARG A 1 213 ? 6.777 -11.760 5.283 1.00 91.19 213 ARG A C 1
ATOM 1725 O O . ARG A 1 213 ? 6.049 -10.773 5.267 1.00 91.19 213 ARG A O 1
ATOM 1732 N N . LEU A 1 214 ? 7.658 -12.024 4.330 1.00 88.75 214 LEU A N 1
ATOM 1733 C CA . LEU A 1 214 ? 7.818 -11.245 3.113 1.00 88.75 214 LEU A CA 1
ATOM 1734 C C . LEU A 1 214 ? 7.185 -11.999 1.943 1.00 88.75 214 LEU A C 1
ATOM 1736 O O . LEU A 1 214 ? 7.516 -13.150 1.666 1.00 88.75 214 LEU A O 1
ATOM 1740 N N . GLU A 1 215 ? 6.287 -11.327 1.237 1.00 90.06 215 GLU A N 1
ATOM 1741 C CA . GLU A 1 215 ? 5.660 -11.822 0.017 1.00 90.06 215 GLU A CA 1
ATOM 1742 C C . GLU A 1 215 ? 5.858 -10.833 -1.120 1.00 90.06 215 GLU A C 1
ATOM 1744 O O . GLU A 1 215 ? 5.997 -9.630 -0.908 1.00 90.06 215 GLU A O 1
ATOM 1749 N N . THR A 1 216 ? 5.800 -11.335 -2.345 1.00 85.94 216 THR A N 1
ATOM 1750 C CA . THR A 1 216 ? 5.610 -10.505 -3.527 1.00 85.94 216 THR A CA 1
ATOM 1751 C C . THR A 1 216 ? 4.182 -10.677 -4.022 1.00 85.94 216 THR A C 1
ATOM 1753 O O . THR A 1 216 ? 3.648 -11.783 -4.078 1.00 85.94 216 THR A O 1
ATOM 1756 N N . ASN A 1 217 ? 3.546 -9.571 -4.383 1.00 88.62 217 ASN A N 1
ATOM 1757 C CA . ASN A 1 217 ? 2.270 -9.577 -5.083 1.00 88.62 217 ASN A CA 1
ATOM 1758 C C . ASN A 1 217 ? 2.396 -8.702 -6.327 1.00 88.62 217 ASN A C 1
ATOM 1760 O O . ASN A 1 217 ? 3.214 -7.786 -6.376 1.00 88.62 217 ASN A O 1
ATOM 1764 N N . GLY A 1 218 ? 1.591 -8.981 -7.338 1.00 81.81 218 GLY A N 1
ATOM 1765 C CA . GLY A 1 218 ? 1.482 -8.151 -8.524 1.00 81.81 218 GLY A CA 1
ATOM 1766 C C . GLY A 1 218 ? 1.549 -8.936 -9.819 1.00 81.81 218 GLY A C 1
ATOM 1767 O O . GLY A 1 218 ? 1.948 -10.099 -9.879 1.00 81.81 218 GLY A O 1
ATOM 1768 N N . LYS A 1 219 ? 1.088 -8.278 -10.880 1.00 79.38 219 LYS A N 1
ATOM 1769 C CA . LYS A 1 219 ? 1.117 -8.815 -12.238 1.00 79.38 219 LYS A CA 1
ATOM 1770 C C . LYS A 1 219 ? 2.119 -8.015 -13.041 1.00 79.38 219 LYS A C 1
ATOM 1772 O O . LYS A 1 219 ? 1.958 -6.806 -13.201 1.00 79.38 219 LYS A O 1
ATOM 1777 N N . LEU A 1 220 ? 3.117 -8.707 -13.576 1.00 74.44 220 LEU A N 1
ATOM 1778 C CA . LEU A 1 220 ? 4.003 -8.105 -14.558 1.00 74.44 220 LEU A CA 1
ATOM 1779 C C . LEU A 1 220 ? 3.194 -7.829 -15.838 1.00 74.44 220 LEU A C 1
ATOM 1781 O O . LEU A 1 220 ? 2.420 -8.696 -16.266 1.00 74.44 220 LEU A O 1
ATOM 1785 N N . PRO A 1 221 ? 3.332 -6.648 -16.461 1.00 76.38 221 PRO A N 1
ATOM 1786 C CA . PRO A 1 221 ? 2.715 -6.381 -17.749 1.00 76.38 221 PRO A CA 1
ATOM 1787 C C . PRO A 1 221 ? 3.201 -7.391 -18.791 1.00 76.38 221 PRO A C 1
ATOM 1789 O O . PRO A 1 221 ? 4.338 -7.863 -18.752 1.00 76.38 221 PRO A O 1
ATOM 1792 N N . LYS A 1 222 ? 2.343 -7.716 -19.763 1.00 76.88 222 LYS A N 1
ATOM 1793 C CA . LYS A 1 222 ? 2.663 -8.714 -20.795 1.00 76.88 222 LYS A CA 1
ATOM 1794 C C . LYS A 1 222 ? 3.957 -8.382 -21.545 1.00 76.88 222 LYS A C 1
ATOM 1796 O O . LYS A 1 222 ? 4.748 -9.274 -21.809 1.00 76.88 222 LYS A O 1
ATOM 1801 N N . SER A 1 223 ? 4.205 -7.101 -21.812 1.00 70.00 223 SER A N 1
ATOM 1802 C CA . SER A 1 223 ? 5.442 -6.619 -22.438 1.00 70.00 223 SER A CA 1
ATOM 1803 C C . SER A 1 223 ? 6.705 -6.958 -21.636 1.00 70.00 223 SER A C 1
ATOM 1805 O O . SER A 1 223 ? 7.749 -7.222 -22.229 1.00 70.00 223 SER A O 1
ATOM 1807 N N . GLN A 1 224 ? 6.616 -7.001 -20.305 1.00 71.31 224 GLN A N 1
ATOM 1808 C CA . GLN A 1 224 ? 7.702 -7.442 -19.432 1.00 71.31 224 GLN A CA 1
ATOM 1809 C C . GLN A 1 224 ? 7.892 -8.958 -19.491 1.00 71.31 224 GLN A C 1
ATOM 1811 O O . GLN A 1 224 ? 9.022 -9.425 -19.608 1.00 71.31 224 GLN A O 1
ATOM 1816 N N . VAL A 1 225 ? 6.798 -9.723 -19.453 1.00 71.62 225 VAL A N 1
ATOM 1817 C CA . VAL A 1 225 ? 6.838 -11.191 -19.573 1.00 71.62 225 VAL A CA 1
ATOM 1818 C C . VAL A 1 225 ? 7.427 -11.613 -20.923 1.00 71.62 225 VAL A C 1
ATOM 1820 O O . VAL A 1 225 ? 8.285 -12.490 -20.977 1.00 71.62 225 VAL A O 1
ATOM 1823 N N . ASP A 1 226 ? 7.020 -10.953 -22.006 1.00 70.75 226 ASP A N 1
ATOM 1824 C CA . ASP A 1 226 ? 7.522 -11.220 -23.353 1.00 70.75 226 ASP A CA 1
ATOM 1825 C C . ASP A 1 226 ? 9.024 -10.904 -23.456 1.00 70.75 226 ASP A C 1
ATOM 1827 O O . ASP A 1 226 ? 9.781 -11.681 -24.037 1.00 70.75 226 ASP A O 1
ATOM 1831 N N . ALA A 1 227 ? 9.480 -9.804 -22.846 1.00 66.31 227 ALA A N 1
ATOM 1832 C CA . ALA A 1 227 ? 10.900 -9.469 -22.783 1.00 66.31 227 ALA A CA 1
ATOM 1833 C C . ALA A 1 227 ? 11.709 -10.521 -22.009 1.00 66.31 227 ALA A C 1
ATOM 1835 O O . ALA A 1 227 ? 12.750 -10.961 -22.489 1.00 66.31 227 ALA A O 1
ATOM 1836 N N . MET A 1 228 ? 11.196 -10.974 -20.862 1.00 64.62 228 MET A N 1
ATOM 1837 C CA . MET A 1 228 ? 11.802 -12.045 -20.066 1.00 64.62 228 MET A CA 1
ATOM 1838 C C . MET A 1 228 ? 11.908 -13.366 -20.829 1.00 64.62 228 MET A C 1
ATOM 1840 O O . MET A 1 228 ? 12.898 -14.069 -20.681 1.00 64.62 228 MET A O 1
ATOM 1844 N N . ALA A 1 229 ? 10.902 -13.715 -21.632 1.00 67.38 229 ALA A N 1
ATOM 1845 C CA . ALA A 1 229 ? 10.918 -14.937 -22.431 1.00 67.38 229 ALA A CA 1
ATOM 1846 C C . ALA A 1 229 ? 11.924 -14.878 -23.597 1.00 67.38 229 ALA A C 1
ATOM 1848 O O . ALA A 1 229 ? 12.390 -15.920 -24.056 1.00 67.38 229 ALA A O 1
ATOM 1849 N N . CYS A 1 230 ? 12.255 -13.675 -24.082 1.00 62.66 230 CYS A N 1
ATOM 1850 C CA . CYS A 1 230 ? 13.248 -13.473 -25.141 1.00 62.66 230 CYS A CA 1
ATOM 1851 C C . CYS A 1 230 ? 14.686 -13.559 -24.612 1.00 62.66 230 CYS A C 1
ATOM 1853 O O . CYS A 1 230 ? 15.578 -14.027 -25.322 1.00 62.66 230 CYS A O 1
ATOM 1855 N N . THR A 1 231 ? 14.913 -13.162 -23.359 1.00 59.28 231 THR A N 1
ATOM 1856 C CA . THR A 1 231 ? 16.181 -13.399 -22.673 1.00 59.28 231 THR A CA 1
ATOM 1857 C C . THR A 1 231 ? 16.247 -14.878 -22.293 1.00 59.28 231 THR A C 1
ATOM 1859 O O . THR A 1 231 ? 15.393 -15.367 -21.564 1.00 59.28 231 THR A O 1
ATOM 1862 N N . ASN A 1 232 ? 17.251 -15.636 -22.741 1.00 53.41 232 ASN A N 1
ATOM 1863 C CA . ASN A 1 232 ? 17.482 -16.986 -22.208 1.00 53.41 232 ASN A CA 1
ATOM 1864 C C . ASN A 1 232 ? 17.801 -16.884 -20.702 1.00 53.41 232 ASN A C 1
ATOM 1866 O O . ASN A 1 232 ? 18.961 -16.768 -20.322 1.00 53.41 232 ASN A O 1
ATOM 1870 N N . LEU A 1 233 ? 16.787 -16.937 -19.833 1.00 50.22 233 LEU A N 1
ATOM 1871 C CA . LEU A 1 233 ? 16.895 -16.785 -18.374 1.00 50.22 233 LEU A CA 1
ATOM 1872 C C . LEU A 1 233 ? 17.629 -17.947 -17.671 1.00 50.22 233 LEU A C 1
ATOM 1874 O O . LEU A 1 233 ? 17.533 -18.087 -16.460 1.00 50.22 233 LEU A O 1
ATOM 1878 N N . LYS A 1 234 ? 18.396 -18.774 -18.394 1.00 42.84 234 LYS A N 1
ATOM 1879 C CA . LYS A 1 234 ? 19.169 -19.894 -17.824 1.00 42.84 234 LYS A CA 1
ATOM 1880 C C . LYS A 1 234 ? 20.334 -19.460 -16.916 1.00 42.84 234 LYS A C 1
ATOM 1882 O O . LYS A 1 234 ? 21.005 -20.327 -16.372 1.00 42.84 234 LYS A O 1
ATOM 1887 N N . GLU A 1 235 ? 20.586 -18.161 -16.774 1.00 41.31 235 GLU A N 1
ATOM 1888 C CA . GLU A 1 235 ? 21.700 -17.598 -15.991 1.00 41.31 235 GLU A CA 1
ATOM 1889 C C . GLU A 1 235 ? 21.260 -16.845 -14.720 1.00 41.31 235 GLU A C 1
ATOM 1891 O O . GLU A 1 235 ? 22.030 -16.046 -14.186 1.00 41.31 235 GLU A O 1
ATOM 1896 N N . TRP A 1 236 ? 20.034 -17.074 -14.241 1.00 45.28 236 TRP A N 1
ATOM 1897 C CA . TRP A 1 236 ? 19.531 -16.516 -12.981 1.00 45.28 236 TRP A CA 1
ATOM 1898 C C . TRP A 1 236 ? 19.419 -17.580 -11.898 1.00 45.28 236 TRP A C 1
ATOM 1900 O O . TRP A 1 236 ? 18.905 -18.677 -12.214 1.00 45.28 236 TRP A O 1
#

Radius of gyration: 20.73 Å; chains: 1; bounding box: 53×38×56 Å

Secondary structure (DSSP, 8-state):
---HHHHS-HHHHHHHHHHT-EEEEETTEEEEE-TTTTS-HHHHHHHHHHHHH---SS--EEEE-SGGGGGGHHHHHHHHHHHHHHHTPPP----EEEEESB-SSPPPP--TTS-HHHHH--B--GGG--GGGS-TT--EEEEE-PPPHHHHHHHHHHS-S-SS-TTSHHHHHHHHHHHHHHHHHHHHHHSSGGG---BTTBEEEEETTEEEEEEEE----HHHHHHHHHS-GGG-

Organism: NCBI:txid574789

Sequence (236 aa):
MASPLLALPAEIRQQIICETFHVELMDSTYRVQSPLRGICKRLESDIEEVRSSWLPEGTIDVSVKDTYGMYGFVPLQRDFELRATCSGRKWLGVQEVRLQCYLDNAPPAPMPTLSIFRNVMYQNNLDHYDISMLPETVEKVVIDTTMPPKQLKAIEEAWPEGRCSIDGRQEKFWLATLKHIFVYISAYSRREPSNTLENEGWIFTKVTDRMVRLETNGKLPKSQVDAMACTNLKEW

Foldseek 3Di:
DDDPLVVDDLVVNLVVQLVQWAWEFDPLAIDIDGPCPPVDPSSPVSNVVSVVLRADPDAGEYEYQALNSLNRLVVVVVVNVVSCVVVVHDHLGHAEYEYEQAHQDAFPDQDPPDDSLVRLSRTHQLVSNPLLSDPPNHQEYEYEPAYHPNSVVNLCVVQVDDDQRVVLSLLVSLVVSVCSVVCSLVCQCPVDVVAWDDDPNWTWGDRPHDIHTYHYDYDDPVSSVNSVVVPPPPPD

pLDDT: mean 80.74, std 14.89, range [41.31, 96.88]